Protein AF-A0A0F9FVT1-F1 (afdb_monomer)

Nearest PDB structures (foldseek):
  1vz0-assembly3_D  TM=5.275E-01  e=1.836E-04  Thermus thermophilus HB27
  8a1g-assembly2_B  TM=2.092E-01  e=2.086E+00  Homo sapiens
  3plt-assembly1_B  TM=2.060E-01  e=4.315E+00  Saccharomyces cerevisiae

Structure (mmCIF, N/CA/C/O backbone):
data_AF-A0A0F9FVT1-F1
#
_entry.id   AF-A0A0F9FVT1-F1
#
loop_
_atom_site.group_PDB
_atom_site.id
_atom_site.type_symbol
_atom_site.label_atom_id
_atom_site.label_alt_id
_atom_site.label_comp_id
_atom_site.label_asym_id
_atom_site.label_entity_id
_atom_site.label_seq_id
_atom_site.pdbx_PDB_ins_code
_atom_site.Cartn_x
_atom_site.Cartn_y
_atom_site.Cartn_z
_atom_site.occupancy
_atom_site.B_iso_or_equiv
_atom_site.auth_seq_id
_atom_site.auth_comp_id
_atom_site.auth_asym_id
_atom_site.auth_atom_id
_atom_site.pdbx_PDB_model_num
ATOM 1 N N . GLU A 1 1 ? 35.238 -4.597 -47.329 1.00 64.38 1 GLU A N 1
ATOM 2 C CA . GLU A 1 1 ? 34.670 -5.505 -46.307 1.00 64.38 1 GLU A CA 1
ATOM 3 C C . GLU A 1 1 ? 33.468 -6.245 -46.875 1.00 64.38 1 GLU A C 1
ATOM 5 O O . GLU A 1 1 ? 32.715 -5.614 -47.619 1.00 64.38 1 GLU A O 1
ATOM 10 N N . PRO A 1 2 ? 33.302 -7.537 -46.551 1.00 75.69 2 PRO A N 1
ATOM 11 C CA . PRO A 1 2 ? 32.190 -8.348 -47.037 1.00 75.69 2 PRO A CA 1
ATOM 12 C C . PRO A 1 2 ? 30.844 -7.923 -46.424 1.00 75.69 2 PRO A C 1
ATOM 14 O O . PRO A 1 2 ? 30.778 -7.358 -45.332 1.00 75.69 2 PRO A O 1
ATOM 17 N N . LEU A 1 3 ? 29.754 -8.195 -47.139 1.00 79.31 3 LEU A N 1
ATOM 18 C CA . LEU A 1 3 ? 28.395 -8.218 -46.596 1.00 79.31 3 LEU A CA 1
ATOM 19 C C . LEU A 1 3 ? 28.275 -9.343 -45.570 1.00 79.31 3 LEU A C 1
ATOM 21 O O . LEU A 1 3 ? 28.881 -10.390 -45.763 1.00 79.31 3 LEU A O 1
ATOM 25 N N . VAL A 1 4 ? 27.475 -9.162 -44.521 1.00 78.19 4 VAL A N 1
ATOM 26 C CA . VAL A 1 4 ? 27.289 -10.206 -43.501 1.00 78.19 4 VAL A CA 1
ATOM 27 C C . VAL A 1 4 ? 25.866 -10.729 -43.547 1.00 78.19 4 VAL A C 1
ATOM 29 O O . VAL A 1 4 ? 24.918 -9.943 -43.470 1.00 78.19 4 VAL A O 1
ATOM 32 N N . LYS A 1 5 ? 25.721 -12.050 -43.676 1.00 78.25 5 LYS A N 1
ATOM 33 C CA . LYS A 1 5 ? 24.432 -12.748 -43.617 1.00 78.25 5 LYS A CA 1
ATOM 34 C C . LYS A 1 5 ? 24.428 -13.795 -42.505 1.00 78.25 5 LYS A C 1
ATOM 36 O O . LYS A 1 5 ? 25.474 -14.362 -42.187 1.00 78.25 5 LYS A O 1
ATOM 41 N N . ALA A 1 6 ? 23.252 -14.069 -41.955 1.00 76.19 6 ALA A N 1
ATOM 42 C CA . ALA A 1 6 ? 23.024 -15.269 -41.158 1.00 76.19 6 ALA A CA 1
ATOM 43 C C . ALA A 1 6 ? 21.788 -16.008 -41.647 1.00 76.19 6 ALA A C 1
ATOM 45 O O . ALA A 1 6 ? 20.911 -15.442 -42.308 1.00 76.19 6 ALA A O 1
ATOM 46 N N . GLU A 1 7 ? 21.755 -17.278 -41.285 1.00 69.69 7 GLU A N 1
ATOM 47 C CA . GLU A 1 7 ? 20.566 -18.107 -41.340 1.00 69.69 7 GLU A CA 1
ATOM 48 C C . GLU A 1 7 ? 19.668 -17.730 -40.161 1.00 69.69 7 GLU A C 1
ATOM 50 O O . GLU A 1 7 ? 20.139 -17.583 -39.032 1.00 69.69 7 GLU A O 1
ATOM 55 N N . ILE A 1 8 ? 18.388 -17.509 -40.442 1.00 62.41 8 ILE A N 1
ATOM 56 C CA . ILE A 1 8 ? 17.369 -17.249 -39.429 1.00 62.41 8 ILE A CA 1
ATOM 57 C C . ILE A 1 8 ? 16.242 -18.262 -39.609 1.00 62.41 8 ILE A C 1
ATOM 59 O O . ILE A 1 8 ? 15.782 -18.493 -40.727 1.00 62.41 8 ILE A O 1
ATOM 63 N N . GLU A 1 9 ? 15.801 -18.866 -38.510 1.00 55.97 9 GLU A N 1
ATOM 64 C CA . GLU A 1 9 ? 14.585 -19.674 -38.500 1.00 55.97 9 GLU A CA 1
ATOM 65 C C . GLU A 1 9 ? 13.381 -18.726 -38.565 1.00 55.97 9 GLU A C 1
ATOM 67 O O . GLU A 1 9 ? 13.217 -17.841 -37.723 1.00 55.97 9 GLU A O 1
ATOM 72 N N . THR A 1 10 ? 12.553 -18.862 -39.600 1.00 51.12 10 THR A N 1
ATOM 73 C CA . THR A 1 10 ? 11.273 -18.153 -39.693 1.00 51.12 10 THR A CA 1
ATOM 74 C C . THR A 1 10 ? 10.278 -18.798 -38.723 1.00 51.12 10 THR A C 1
ATOM 76 O O . THR A 1 10 ? 10.021 -19.992 -38.876 1.00 51.12 10 THR A O 1
ATOM 79 N N . PRO A 1 11 ? 9.698 -18.055 -37.756 1.00 49.00 11 PRO A N 1
ATOM 80 C CA . PRO A 1 11 ? 8.910 -18.653 -36.673 1.00 49.00 11 PRO A CA 1
ATOM 81 C C . PRO A 1 11 ? 7.627 -19.386 -37.095 1.00 49.00 11 PRO A C 1
ATOM 83 O O . PRO A 1 11 ? 7.139 -20.193 -36.313 1.00 49.00 11 PRO A O 1
ATOM 86 N N . ASP A 1 12 ? 7.087 -19.133 -38.295 1.00 48.91 12 ASP A N 1
ATOM 87 C CA . ASP A 1 12 ? 5.682 -19.458 -38.604 1.00 48.91 12 ASP A CA 1
ATOM 88 C C . ASP A 1 12 ? 5.413 -20.321 -39.851 1.00 48.91 12 ASP A C 1
ATOM 90 O O . ASP A 1 12 ? 4.253 -20.503 -40.210 1.00 48.91 12 ASP A O 1
ATOM 94 N N . GLU A 1 13 ? 6.410 -20.933 -40.503 1.00 39.97 13 GLU A N 1
ATOM 95 C CA . GLU A 1 13 ? 6.120 -21.853 -41.621 1.00 39.97 13 GLU A CA 1
ATOM 96 C C . GLU A 1 13 ? 6.949 -23.147 -41.582 1.00 39.97 13 GLU A C 1
ATOM 98 O O . GLU A 1 13 ? 8.181 -23.113 -41.671 1.00 39.97 13 GLU A O 1
ATOM 103 N N . PRO A 1 14 ? 6.303 -24.329 -41.496 1.00 52.50 14 PRO A N 1
ATOM 104 C CA . PRO A 1 14 ? 7.008 -25.592 -41.566 1.00 52.50 14 PRO A CA 1
ATOM 105 C C . PRO A 1 14 ? 7.379 -25.892 -43.027 1.00 52.50 14 PRO A C 1
ATOM 107 O O . PRO A 1 14 ? 6.511 -26.131 -43.863 1.00 52.50 14 PRO A O 1
ATOM 110 N N . LYS A 1 15 ? 8.691 -26.000 -43.285 1.00 49.25 15 LYS A N 1
ATOM 111 C CA . LYS A 1 15 ? 9.333 -26.579 -44.490 1.00 49.25 15 LYS A CA 1
ATOM 112 C C . LYS A 1 15 ? 9.478 -25.674 -45.727 1.00 49.25 15 LYS A C 1
ATOM 114 O O . LYS A 1 15 ? 9.104 -26.079 -46.829 1.00 49.25 15 LYS A O 1
ATOM 119 N N . HIS A 1 16 ? 10.158 -24.535 -45.600 1.00 45.88 16 HIS A N 1
ATOM 120 C CA . HIS A 1 16 ? 10.827 -23.868 -46.733 1.00 45.88 16 HIS A CA 1
ATOM 121 C C . HIS A 1 16 ? 12.333 -23.679 -46.467 1.00 45.88 16 HIS A C 1
ATOM 123 O O . HIS A 1 16 ? 12.745 -23.672 -45.306 1.00 45.88 16 HIS A O 1
ATOM 129 N N . PRO A 1 17 ? 13.181 -23.632 -47.518 1.00 45.53 17 PRO A N 1
ATOM 130 C CA . PRO A 1 17 ? 14.634 -23.600 -47.370 1.00 45.53 17 PRO A CA 1
ATOM 131 C C . PRO A 1 17 ? 15.081 -22.380 -46.559 1.00 45.53 17 PRO A C 1
ATOM 133 O O . PRO A 1 17 ? 14.560 -21.279 -46.744 1.00 45.53 17 PRO A O 1
ATOM 136 N N . MET A 1 18 ? 16.059 -22.604 -45.675 1.00 52.00 18 MET A N 1
ATOM 137 C CA . MET A 1 18 ? 16.711 -21.597 -44.831 1.00 52.00 18 MET A CA 1
ATOM 138 C C . MET A 1 18 ? 16.947 -20.306 -45.623 1.00 52.00 18 MET A C 1
ATOM 140 O O . MET A 1 18 ? 17.766 -20.265 -46.542 1.00 52.00 18 MET A O 1
ATOM 144 N N . THR A 1 19 ? 16.187 -19.257 -45.304 1.00 61.53 19 THR A N 1
ATOM 145 C CA . THR A 1 19 ? 16.275 -17.980 -46.016 1.00 61.53 19 THR A CA 1
ATOM 146 C C . THR A 1 19 ? 17.326 -17.120 -45.335 1.00 61.53 19 THR A C 1
ATOM 148 O O . THR A 1 19 ? 17.202 -16.752 -44.169 1.00 61.53 19 THR A O 1
ATOM 151 N N . TRP A 1 20 ? 18.392 -16.795 -46.061 1.00 66.62 20 TRP A N 1
ATOM 152 C CA . TRP A 1 20 ? 19.467 -15.968 -45.522 1.00 66.62 20 TRP A CA 1
ATOM 153 C C . TRP A 1 20 ? 19.009 -14.513 -45.386 1.00 66.62 20 TRP A C 1
ATOM 155 O O . TRP A 1 20 ? 18.515 -13.914 -46.346 1.00 66.62 20 TRP A O 1
ATOM 165 N N . MET A 1 21 ? 19.248 -13.905 -44.225 1.00 80.00 21 MET A N 1
ATOM 166 C CA . MET A 1 21 ? 18.980 -12.486 -43.995 1.00 80.00 21 MET A CA 1
ATOM 167 C C . MET A 1 21 ? 20.281 -11.683 -44.027 1.00 80.00 21 MET A C 1
ATOM 169 O O . MET A 1 21 ? 21.268 -12.034 -43.381 1.00 80.00 21 MET A O 1
ATOM 173 N N . LEU A 1 22 ? 20.278 -10.566 -44.763 1.00 81.81 22 LEU A N 1
ATOM 174 C CA . LEU A 1 22 ? 21.373 -9.597 -44.724 1.00 81.81 22 LEU A CA 1
ATOM 175 C C . LEU A 1 22 ? 21.341 -8.833 -43.393 1.00 81.81 22 LEU A C 1
ATOM 177 O O . LEU A 1 22 ? 20.404 -8.073 -43.131 1.00 81.81 22 LEU A O 1
ATOM 181 N N . ILE A 1 23 ? 22.397 -8.990 -42.604 1.00 80.12 23 ILE A N 1
ATOM 182 C CA . ILE A 1 23 ? 22.530 -8.435 -41.255 1.00 80.12 23 ILE A CA 1
ATOM 183 C C . ILE A 1 23 ? 23.275 -7.103 -41.264 1.00 80.12 23 ILE A C 1
ATOM 185 O O . ILE A 1 23 ? 22.848 -6.155 -40.607 1.00 80.12 23 ILE A O 1
ATOM 189 N N . ASP A 1 24 ? 24.344 -6.996 -42.054 1.00 78.00 24 ASP A N 1
ATOM 190 C CA . ASP A 1 24 ? 25.120 -5.764 -42.196 1.00 78.00 24 ASP A CA 1
ATOM 191 C C . ASP A 1 24 ? 25.570 -5.522 -43.647 1.00 78.00 24 ASP A C 1
ATOM 193 O O . ASP A 1 24 ? 25.761 -6.448 -44.438 1.00 78.00 24 ASP A O 1
ATOM 197 N N . GLY A 1 25 ? 25.752 -4.247 -44.001 1.00 80.12 25 GLY A N 1
ATOM 198 C CA . GLY A 1 25 ? 26.263 -3.826 -45.303 1.00 80.12 25 GLY A CA 1
ATOM 199 C C . GLY A 1 25 ? 25.198 -3.388 -46.309 1.00 80.12 25 GLY A C 1
ATOM 200 O O . GLY A 1 25 ? 25.470 -3.396 -47.506 1.00 80.12 25 GLY A O 1
ATOM 201 N N . ARG A 1 26 ? 24.004 -2.956 -45.872 1.00 85.81 26 ARG A N 1
ATOM 202 C CA . ARG A 1 26 ? 22.932 -2.467 -46.775 1.00 85.81 26 ARG A CA 1
ATOM 203 C C . ARG A 1 26 ? 23.423 -1.386 -47.751 1.00 85.81 26 ARG A C 1
ATOM 205 O O . ARG A 1 26 ? 23.171 -1.490 -48.950 1.00 85.81 26 ARG A O 1
ATOM 212 N N . ASN A 1 27 ? 24.193 -0.418 -47.253 1.00 83.88 27 ASN A N 1
ATOM 213 C CA . ASN A 1 27 ? 24.778 0.650 -48.072 1.00 83.88 27 ASN A CA 1
ATOM 214 C C . ASN A 1 27 ? 25.854 0.118 -49.031 1.00 83.88 27 ASN A C 1
ATOM 216 O O . ASN A 1 27 ? 25.903 0.532 -50.185 1.00 83.88 27 ASN A O 1
ATOM 220 N N . ARG A 1 28 ? 26.671 -0.852 -48.591 1.00 87.62 28 ARG A N 1
ATOM 221 C CA . ARG A 1 28 ? 27.671 -1.512 -49.448 1.00 87.62 28 ARG A CA 1
ATOM 222 C C . ARG A 1 28 ? 27.007 -2.307 -50.569 1.00 87.62 28 ARG A C 1
ATOM 224 O O . ARG A 1 28 ? 27.417 -2.184 -51.712 1.00 87.62 28 ARG A O 1
ATOM 231 N N . ARG A 1 29 ? 25.935 -3.049 -50.274 1.00 87.19 29 ARG A N 1
ATOM 232 C CA . ARG A 1 29 ? 25.148 -3.773 -51.283 1.00 87.19 29 ARG A CA 1
ATOM 233 C C . ARG A 1 29 ? 24.582 -2.818 -52.335 1.00 87.19 29 ARG A C 1
ATOM 235 O O . ARG A 1 29 ? 24.649 -3.117 -53.522 1.00 87.19 29 ARG A O 1
ATOM 242 N N . ALA A 1 30 ? 24.043 -1.675 -51.905 1.00 86.81 30 ALA A N 1
ATOM 243 C CA . ALA A 1 30 ? 23.541 -0.648 -52.815 1.00 86.81 30 ALA A CA 1
ATOM 244 C C . ALA A 1 30 ? 24.662 -0.058 -53.691 1.00 86.81 30 ALA A C 1
ATOM 246 O O . ALA A 1 30 ? 24.485 0.053 -54.900 1.00 86.81 30 ALA A O 1
ATOM 247 N N . ALA A 1 31 ? 25.829 0.238 -53.112 1.00 86.50 31 ALA A N 1
ATOM 248 C CA . ALA A 1 31 ? 26.990 0.735 -53.850 1.00 86.50 31 ALA A CA 1
ATOM 249 C C . ALA A 1 31 ? 27.535 -0.289 -54.863 1.00 86.50 31 ALA A C 1
ATOM 251 O O . ALA A 1 31 ? 27.770 0.062 -56.014 1.00 86.50 31 ALA A O 1
ATOM 252 N N . CYS A 1 32 ? 27.666 -1.561 -54.474 1.00 88.81 32 CYS A N 1
ATOM 253 C CA . CYS A 1 32 ? 28.065 -2.654 -55.365 1.00 88.81 32 CYS A CA 1
ATOM 254 C C . CYS A 1 32 ? 27.091 -2.807 -56.542 1.00 88.81 32 CYS A C 1
ATOM 256 O O . CYS A 1 32 ? 27.525 -2.917 -57.685 1.00 88.81 32 CYS A O 1
ATOM 258 N N . LYS A 1 33 ? 25.780 -2.703 -56.283 1.00 89.38 33 LYS A N 1
ATOM 259 C CA . LYS A 1 33 ? 24.750 -2.718 -57.331 1.00 89.38 33 LYS A CA 1
ATOM 260 C C . LYS A 1 33 ? 24.897 -1.546 -58.306 1.00 89.38 33 LYS A C 1
ATOM 262 O O . LYS A 1 33 ? 24.777 -1.750 -59.507 1.00 89.38 33 LYS A O 1
ATOM 267 N N . LEU A 1 34 ? 25.158 -0.339 -57.799 1.00 90.31 34 LEU A N 1
ATOM 268 C CA . LEU A 1 34 ? 25.389 0.849 -58.631 1.00 90.31 34 LEU A CA 1
ATOM 269 C C . LEU A 1 34 ? 26.676 0.739 -59.457 1.00 90.31 34 LEU A C 1
ATOM 271 O O . LEU A 1 34 ? 26.717 1.209 -60.587 1.00 90.31 34 LEU A O 1
ATOM 275 N N . ALA A 1 35 ? 27.708 0.104 -58.904 1.00 88.69 35 ALA A N 1
ATOM 276 C CA . ALA A 1 35 ? 28.990 -0.101 -59.568 1.00 88.69 35 ALA A CA 1
ATOM 277 C C . ALA A 1 35 ? 29.014 -1.317 -60.517 1.00 88.69 35 ALA A C 1
ATOM 279 O O . ALA A 1 35 ? 30.016 -1.523 -61.194 1.00 88.69 35 ALA A O 1
ATOM 280 N N . GLY A 1 36 ? 27.956 -2.139 -60.553 1.00 90.00 36 GLY A N 1
ATOM 281 C CA . GLY A 1 36 ? 27.929 -3.390 -61.323 1.00 90.00 36 GLY A CA 1
ATOM 282 C C . GLY A 1 36 ? 28.904 -4.459 -60.811 1.00 90.00 36 GLY A C 1
ATOM 283 O O . GLY A 1 36 ? 29.278 -5.355 -61.560 1.00 90.00 36 GLY A O 1
ATOM 284 N N . ILE A 1 37 ? 29.338 -4.358 -59.551 1.00 89.31 37 ILE A N 1
ATOM 285 C CA . ILE A 1 37 ? 30.314 -5.260 -58.929 1.00 89.31 37 ILE A CA 1
ATOM 286 C C . ILE A 1 37 ? 29.574 -6.232 -58.013 1.00 89.31 37 ILE A C 1
ATOM 288 O O . ILE A 1 37 ? 28.730 -5.820 -57.214 1.00 89.31 37 ILE A O 1
ATOM 292 N N . GLU A 1 38 ? 29.917 -7.517 -58.080 1.00 83.06 38 GLU A N 1
ATOM 293 C CA . GLU A 1 38 ? 29.357 -8.517 -57.174 1.00 83.06 38 GLU A CA 1
ATOM 294 C C . GLU A 1 38 ? 29.967 -8.376 -55.763 1.00 83.06 38 GLU A C 1
ATOM 296 O O . GLU A 1 38 ? 31.193 -8.377 -55.607 1.00 83.06 38 GLU A O 1
ATOM 301 N N . PRO A 1 39 ? 29.148 -8.187 -54.711 1.00 84.94 39 PRO A N 1
ATOM 302 C CA . PRO A 1 39 ? 29.660 -7.999 -53.362 1.00 84.94 39 PRO A CA 1
ATOM 303 C C . PRO A 1 39 ? 30.169 -9.316 -52.764 1.00 84.94 39 PRO A C 1
ATOM 305 O O . PRO A 1 39 ? 29.508 -10.346 -52.852 1.00 84.94 39 PRO A O 1
ATOM 308 N N . SER A 1 40 ? 31.294 -9.267 -52.048 1.00 84.94 40 SER A N 1
ATOM 309 C CA . SER A 1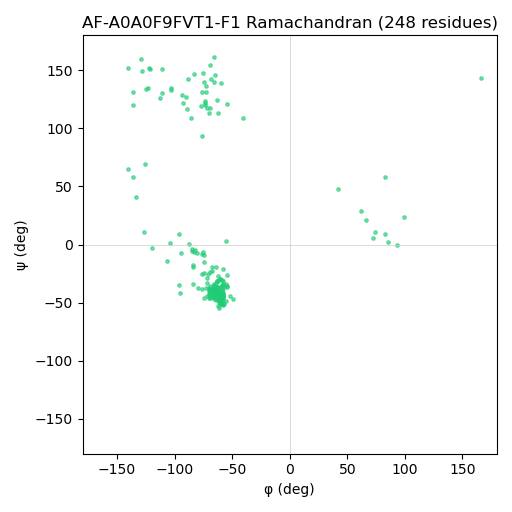 40 ? 31.732 -10.396 -51.216 1.00 84.94 40 SER A CA 1
ATOM 310 C C . SER A 1 40 ? 30.789 -10.592 -50.025 1.00 84.94 40 SER A C 1
ATOM 312 O O . SER A 1 40 ? 30.309 -9.616 -49.446 1.00 84.94 40 SER A O 1
ATOM 314 N N . ILE A 1 41 ? 30.526 -11.845 -49.648 1.00 82.31 41 ILE A N 1
ATOM 315 C CA . ILE A 1 41 ? 29.605 -12.219 -48.565 1.00 82.31 41 ILE A CA 1
ATOM 316 C C . ILE A 1 41 ? 30.354 -13.070 -47.532 1.00 82.31 41 ILE A C 1
ATOM 318 O O . ILE A 1 41 ? 31.078 -13.993 -47.890 1.00 82.31 41 ILE A O 1
ATOM 322 N N . ARG A 1 42 ? 30.160 -12.761 -46.248 1.00 85.38 42 ARG A N 1
ATOM 323 C CA . ARG A 1 42 ? 30.581 -13.549 -45.089 1.00 85.38 42 ARG A CA 1
ATOM 324 C C . ARG A 1 42 ? 29.343 -14.113 -44.397 1.00 85.38 42 ARG A C 1
ATOM 326 O O . ARG A 1 42 ? 28.408 -13.378 -44.078 1.00 85.38 42 ARG A O 1
ATOM 333 N N . GLU A 1 43 ? 29.376 -15.409 -44.136 1.00 81.25 43 GLU A N 1
ATOM 334 C CA . GLU A 1 43 ? 28.394 -16.104 -43.308 1.00 81.25 43 GLU A CA 1
ATOM 335 C C . GLU A 1 43 ? 28.809 -16.062 -41.838 1.00 81.25 43 GLU A C 1
ATOM 337 O O . GLU A 1 43 ? 29.996 -16.137 -41.515 1.00 81.25 43 GLU A O 1
ATOM 342 N N . LEU A 1 44 ? 27.827 -15.912 -40.947 1.00 75.69 44 LEU A N 1
ATOM 343 C CA . LEU A 1 44 ? 28.052 -15.939 -39.501 1.00 75.69 44 LEU A CA 1
ATOM 344 C C . LEU A 1 44 ? 28.289 -17.355 -38.944 1.00 75.69 44 LEU A C 1
ATOM 346 O O . LEU A 1 44 ? 28.666 -17.461 -37.789 1.00 75.69 44 LEU A O 1
ATOM 350 N N . ASN A 1 45 ? 28.143 -18.427 -39.736 1.00 72.00 45 ASN A N 1
ATOM 351 C CA . ASN A 1 45 ? 28.553 -19.806 -39.403 1.00 72.00 45 ASN A CA 1
ATOM 352 C C . ASN A 1 45 ? 28.242 -20.251 -37.953 1.00 72.00 45 ASN A C 1
ATOM 354 O O . ASN A 1 45 ? 29.109 -20.782 -37.260 1.00 72.00 45 ASN A O 1
ATOM 358 N N . GLY A 1 46 ? 27.015 -20.013 -37.477 1.00 67.94 46 GLY A N 1
ATOM 359 C CA . GLY A 1 46 ? 26.581 -20.385 -36.122 1.00 67.94 46 GLY A CA 1
ATOM 360 C C . GLY A 1 46 ? 26.915 -19.375 -35.012 1.00 67.94 46 GLY A C 1
ATOM 361 O O . GLY A 1 46 ? 26.600 -19.624 -33.848 1.00 67.94 46 GLY A O 1
ATOM 362 N N . GLU A 1 47 ? 27.524 -18.230 -35.332 1.00 72.38 47 GLU A N 1
ATOM 363 C CA . GLU A 1 47 ? 27.563 -17.069 -34.438 1.00 72.38 47 GLU A CA 1
ATOM 364 C C . GLU A 1 47 ? 26.143 -16.509 -34.245 1.00 72.38 47 GLU A C 1
ATOM 366 O O . GLU A 1 47 ? 25.373 -16.413 -35.200 1.00 72.38 47 GLU A O 1
ATOM 371 N N . ASP A 1 48 ? 25.809 -16.106 -33.014 1.00 71.56 48 ASP A N 1
ATOM 372 C CA . ASP A 1 48 ? 24.516 -15.495 -32.689 1.00 71.56 48 ASP A CA 1
ATOM 373 C C . ASP A 1 48 ? 24.342 -14.174 -33.471 1.00 71.56 48 ASP A C 1
ATOM 375 O O . ASP A 1 48 ? 25.056 -13.197 -33.191 1.00 71.56 48 ASP A O 1
ATOM 379 N N . PRO A 1 49 ? 23.383 -14.109 -34.418 1.00 74.00 49 PRO A N 1
ATOM 380 C CA . PRO A 1 49 ? 23.119 -12.915 -35.215 1.00 74.00 49 PRO A CA 1
ATOM 381 C C . PRO A 1 49 ? 22.847 -11.678 -34.357 1.00 74.00 49 PRO A C 1
ATOM 383 O O . PRO A 1 49 ? 23.275 -10.572 -34.694 1.00 74.00 49 PRO A O 1
ATOM 386 N N . THR A 1 50 ? 22.176 -11.859 -33.220 1.00 72.12 50 THR A N 1
ATOM 387 C CA . THR A 1 50 ? 21.798 -10.784 -32.301 1.00 72.12 50 THR A CA 1
ATOM 388 C C . THR A 1 50 ? 23.020 -10.243 -31.573 1.00 72.12 50 THR A C 1
ATOM 390 O O . THR A 1 50 ? 23.208 -9.028 -31.498 1.00 72.12 50 THR A O 1
ATOM 393 N N . ALA A 1 51 ? 23.898 -11.123 -31.085 1.00 70.62 51 ALA A N 1
ATOM 394 C CA . ALA A 1 51 ? 25.168 -10.726 -30.483 1.00 70.62 51 ALA A CA 1
ATOM 395 C C . ALA A 1 51 ? 26.082 -10.007 -31.492 1.00 70.62 51 ALA A C 1
ATOM 397 O O . ALA A 1 51 ? 26.706 -9.001 -31.139 1.00 70.62 51 ALA A O 1
ATOM 398 N N . TYR A 1 52 ? 26.114 -10.460 -32.752 1.00 75.12 52 TYR A N 1
ATOM 399 C CA . TYR A 1 52 ? 26.863 -9.796 -33.820 1.00 75.12 52 TYR A CA 1
ATOM 400 C C . TYR A 1 52 ? 26.333 -8.379 -34.083 1.00 75.12 52 TYR A C 1
ATOM 402 O O . TYR A 1 52 ? 27.097 -7.416 -33.999 1.00 75.12 52 TYR A O 1
ATOM 410 N N . VAL A 1 53 ? 25.022 -8.227 -34.310 1.00 75.44 53 VAL A N 1
ATOM 411 C CA . VAL A 1 53 ? 24.360 -6.924 -34.523 1.00 75.44 53 VAL A CA 1
ATOM 412 C C . VAL A 1 53 ? 24.586 -5.992 -33.344 1.00 75.44 53 VAL A C 1
ATOM 414 O O . VAL A 1 53 ? 24.915 -4.818 -33.532 1.00 75.44 53 VAL A O 1
ATOM 417 N N . LEU A 1 54 ? 24.428 -6.508 -32.126 1.00 73.94 54 LEU A N 1
ATOM 418 C CA . LEU A 1 54 ? 24.646 -5.747 -30.910 1.00 73.94 54 LEU A CA 1
ATOM 419 C C . LEU A 1 54 ? 26.085 -5.247 -30.858 1.00 73.94 54 LEU A C 1
ATOM 421 O O . LEU A 1 54 ? 26.282 -4.047 -30.722 1.00 73.94 54 LEU A O 1
ATOM 425 N N . SER A 1 55 ? 27.077 -6.123 -31.043 1.00 70.62 55 SER A N 1
ATOM 426 C CA . SER A 1 55 ? 28.494 -5.744 -31.029 1.00 70.62 55 SER A CA 1
ATOM 427 C C . SER A 1 55 ? 28.848 -4.734 -32.131 1.00 70.62 55 SER A C 1
ATOM 429 O O . SER A 1 55 ? 29.526 -3.746 -31.850 1.00 70.62 55 SER A O 1
ATOM 431 N N . ALA A 1 56 ? 28.325 -4.898 -33.350 1.00 71.38 56 ALA A N 1
ATOM 432 C CA . ALA A 1 56 ? 28.537 -3.978 -34.466 1.00 71.38 56 ALA A CA 1
ATOM 433 C C . ALA A 1 56 ? 27.909 -2.592 -34.217 1.00 71.38 56 ALA A C 1
ATOM 435 O O . ALA A 1 56 ? 28.489 -1.565 -34.576 1.00 71.38 56 ALA A O 1
ATOM 436 N N . ASN A 1 57 ? 26.744 -2.539 -33.564 1.00 70.25 57 ASN A N 1
ATOM 437 C CA . ASN A 1 57 ? 26.034 -1.288 -33.287 1.00 70.25 57 ASN A CA 1
ATOM 438 C C . ASN A 1 57 ? 26.527 -0.576 -32.022 1.00 70.25 57 ASN A C 1
ATOM 440 O O . ASN A 1 57 ? 26.589 0.650 -32.001 1.00 70.25 57 ASN A O 1
ATOM 444 N N . ILE A 1 58 ? 26.946 -1.320 -30.997 1.00 67.00 58 ILE A N 1
ATOM 445 C CA . ILE A 1 58 ? 27.464 -0.790 -29.725 1.00 67.00 58 ILE A CA 1
ATOM 446 C C . ILE A 1 58 ? 28.738 0.040 -29.915 1.00 67.00 58 ILE A C 1
ATOM 448 O O . ILE A 1 58 ? 28.992 0.943 -29.122 1.00 67.00 58 ILE A O 1
ATOM 452 N N . HIS A 1 59 ? 29.525 -0.233 -30.959 1.00 64.62 59 HIS A N 1
ATOM 453 C CA . HIS A 1 59 ? 30.728 0.533 -31.301 1.00 64.62 59 HIS A CA 1
ATOM 454 C C . HIS A 1 59 ? 30.455 1.742 -32.209 1.00 64.62 59 HIS A C 1
ATOM 456 O O . HIS A 1 59 ? 31.392 2.463 -32.565 1.00 64.62 59 HIS A O 1
ATOM 462 N N . ARG A 1 60 ? 29.197 2.011 -32.593 1.00 65.75 60 ARG A N 1
ATOM 463 C CA . ARG A 1 60 ? 28.884 3.239 -33.331 1.00 65.75 60 ARG A CA 1
ATOM 464 C C . ARG A 1 60 ? 29.207 4.438 -32.443 1.00 65.75 60 ARG A C 1
ATOM 466 O O . ARG A 1 60 ? 28.699 4.563 -31.332 1.00 65.75 60 ARG A O 1
ATOM 473 N N . ARG A 1 61 ? 30.048 5.329 -32.975 1.00 58.22 61 ARG A N 1
ATOM 474 C CA . ARG A 1 61 ? 30.699 6.483 -32.320 1.00 58.22 61 ARG A CA 1
ATOM 475 C C . ARG A 1 61 ? 29.773 7.505 -31.635 1.00 58.22 61 ARG A C 1
ATOM 477 O O . ARG A 1 61 ? 30.269 8.498 -31.119 1.00 58.22 61 ARG A O 1
ATOM 484 N N . HIS A 1 62 ? 28.463 7.280 -31.615 1.00 72.00 62 HIS A N 1
ATOM 485 C CA . HIS A 1 62 ? 27.464 8.235 -31.140 1.00 72.00 62 HIS A CA 1
ATOM 486 C C . HIS A 1 62 ? 26.629 7.735 -29.952 1.00 72.00 62 HIS A C 1
ATOM 488 O O . HIS A 1 62 ? 25.820 8.501 -29.445 1.00 72.00 62 HIS A O 1
ATOM 494 N N . MET A 1 63 ? 26.807 6.491 -29.484 1.00 77.94 63 MET A N 1
ATOM 495 C CA . MET A 1 63 ? 26.067 5.997 -28.314 1.00 77.94 63 MET A CA 1
ATOM 496 C C . MET A 1 63 ? 26.848 6.200 -27.013 1.00 77.94 63 MET A C 1
ATOM 498 O O . MET A 1 63 ? 27.993 5.763 -26.870 1.00 77.94 63 MET A O 1
ATOM 502 N N . THR A 1 64 ? 26.190 6.801 -26.025 1.00 87.88 64 THR A N 1
ATOM 503 C CA . THR A 1 64 ? 26.682 6.883 -24.647 1.00 87.88 64 THR A CA 1
ATOM 504 C C . THR A 1 64 ? 26.744 5.497 -23.996 1.00 87.88 64 THR A C 1
ATOM 506 O O . THR A 1 64 ? 26.089 4.541 -24.423 1.00 87.88 64 THR A O 1
ATOM 509 N N . LYS A 1 65 ? 27.515 5.362 -22.907 1.00 88.88 65 LYS A N 1
ATOM 510 C CA . LYS A 1 65 ? 27.575 4.102 -22.140 1.00 88.88 65 LYS A CA 1
ATOM 511 C C . LYS A 1 65 ? 26.192 3.678 -21.617 1.00 88.88 65 LYS A C 1
ATOM 513 O O . LYS A 1 65 ? 25.911 2.484 -21.589 1.00 88.88 65 LYS A O 1
ATOM 518 N N . GLY A 1 66 ? 25.335 4.640 -21.259 1.00 89.44 66 GLY A N 1
ATOM 519 C CA . GLY A 1 66 ? 23.966 4.386 -20.798 1.00 89.44 66 GLY A CA 1
ATOM 520 C C . GLY A 1 66 ? 23.058 3.832 -21.898 1.00 89.44 66 GLY A C 1
ATOM 521 O O . GLY A 1 66 ? 22.402 2.815 -21.692 1.00 89.44 66 GLY A O 1
ATOM 522 N N . GLN A 1 67 ? 23.111 4.414 -23.100 1.00 90.12 67 GLN A N 1
ATOM 523 C CA . GLN A 1 67 ? 22.411 3.901 -24.287 1.00 90.12 67 GLN A CA 1
ATOM 524 C C . GLN A 1 67 ? 22.816 2.463 -24.622 1.00 90.12 67 GLN A C 1
ATOM 526 O O . GLN A 1 67 ? 21.970 1.606 -24.875 1.00 90.12 67 GLN A O 1
ATOM 531 N N . ARG A 1 68 ? 24.125 2.181 -24.597 1.00 88.62 68 ARG A N 1
ATOM 532 C CA . ARG A 1 68 ? 24.659 0.836 -24.857 1.00 88.62 68 ARG A CA 1
ATOM 533 C C . ARG A 1 68 ? 24.198 -0.158 -23.788 1.00 88.62 68 ARG A C 1
ATOM 535 O O . ARG A 1 68 ? 23.814 -1.269 -24.132 1.00 88.62 68 ARG A O 1
ATOM 542 N N . ALA A 1 69 ? 24.191 0.240 -22.516 1.00 90.56 69 ALA A N 1
ATOM 543 C CA . ALA A 1 69 ? 23.693 -0.598 -21.426 1.00 90.56 69 ALA A CA 1
ATOM 544 C C . ALA A 1 69 ? 22.187 -0.892 -21.547 1.00 90.56 69 ALA A C 1
ATOM 546 O O . ALA A 1 69 ? 21.783 -2.034 -21.339 1.00 90.56 69 ALA A O 1
ATOM 547 N N . MET A 1 70 ? 21.377 0.091 -21.954 1.00 92.06 70 MET A N 1
ATOM 548 C CA . MET A 1 70 ? 19.947 -0.103 -22.217 1.00 92.06 70 MET A CA 1
ATOM 549 C C . MET A 1 70 ? 19.691 -1.064 -23.383 1.00 92.06 70 MET A C 1
ATOM 551 O O . MET A 1 70 ? 18.876 -1.973 -23.255 1.00 92.06 70 MET A O 1
ATOM 555 N N . ALA A 1 71 ? 20.446 -0.947 -24.479 1.00 88.69 71 ALA A N 1
ATOM 556 C CA . ALA A 1 71 ? 20.352 -1.887 -25.598 1.00 88.69 71 ALA A CA 1
ATOM 557 C C . ALA A 1 71 ? 20.655 -3.333 -25.164 1.00 88.69 71 ALA A C 1
ATOM 559 O O . ALA A 1 71 ? 19.949 -4.261 -25.552 1.00 88.69 71 ALA A O 1
ATOM 560 N N . VAL A 1 72 ? 21.666 -3.523 -24.307 1.00 87.62 72 VAL A N 1
ATOM 561 C CA . VAL A 1 72 ? 21.975 -4.839 -23.725 1.00 87.62 72 VAL A CA 1
ATOM 562 C C . VAL A 1 72 ? 20.838 -5.333 -22.831 1.00 87.62 72 VAL A C 1
ATOM 564 O O . VAL A 1 72 ? 20.480 -6.504 -22.916 1.00 87.62 72 VAL A O 1
ATOM 567 N N . ALA A 1 73 ? 20.274 -4.471 -21.981 1.00 90.00 73 ALA A N 1
ATOM 568 C CA . ALA A 1 73 ? 19.192 -4.840 -21.070 1.00 90.00 73 ALA A CA 1
ATOM 569 C C . ALA A 1 73 ? 17.913 -5.259 -21.810 1.00 90.00 73 ALA A C 1
ATOM 571 O O . ALA A 1 73 ? 17.269 -6.208 -21.382 1.00 90.00 73 ALA A O 1
ATOM 572 N N . MET A 1 74 ? 17.575 -4.615 -22.931 1.00 87.50 74 MET A N 1
ATOM 573 C CA . MET A 1 74 ? 16.406 -4.989 -23.738 1.00 87.50 74 MET A CA 1
ATOM 574 C C . MET A 1 74 ? 16.570 -6.327 -24.460 1.00 87.50 74 MET A C 1
ATOM 576 O O . MET A 1 74 ? 15.612 -7.084 -24.566 1.00 87.50 74 MET A O 1
ATOM 580 N N . ILE A 1 75 ? 17.776 -6.630 -24.948 1.00 84.25 75 ILE A N 1
ATOM 581 C CA . ILE A 1 75 ? 18.061 -7.904 -25.628 1.00 84.25 75 ILE A CA 1
ATOM 582 C C . ILE A 1 75 ? 18.193 -9.045 -24.610 1.00 84.25 75 ILE A C 1
ATOM 584 O O . ILE A 1 75 ? 17.739 -10.158 -24.855 1.00 84.25 75 ILE A O 1
ATOM 588 N N . TYR A 1 76 ? 18.803 -8.765 -23.455 1.00 85.12 76 TYR A N 1
ATOM 589 C CA . TYR A 1 76 ? 19.061 -9.740 -22.395 1.00 85.12 76 TYR A CA 1
ATOM 590 C C . TYR A 1 76 ? 18.495 -9.264 -21.046 1.00 85.12 76 TYR A C 1
ATOM 592 O O . TYR A 1 76 ? 19.272 -8.970 -20.118 1.00 85.12 76 TYR A O 1
ATOM 600 N N . PRO A 1 77 ? 17.157 -9.219 -20.893 1.00 81.75 77 PRO A N 1
ATOM 601 C CA . PRO A 1 77 ? 16.515 -8.724 -19.675 1.00 81.75 77 PRO A CA 1
ATOM 602 C C . PRO A 1 77 ? 16.856 -9.592 -18.457 1.00 81.75 77 PRO A C 1
ATOM 604 O O . PRO A 1 77 ? 17.182 -9.061 -17.399 1.00 81.75 77 PRO A O 1
ATOM 607 N N . GLY A 1 78 ? 16.910 -10.919 -18.629 1.00 78.94 78 GLY A N 1
ATOM 608 C CA . GLY A 1 78 ? 17.298 -11.878 -17.583 1.00 78.94 78 GLY A CA 1
ATOM 609 C C . GLY A 1 78 ? 18.809 -12.105 -17.429 1.00 78.94 78 GLY A C 1
ATOM 610 O O . GLY A 1 78 ? 19.238 -12.839 -16.546 1.00 78.94 78 GLY A O 1
ATOM 611 N N . GLY A 1 79 ? 19.640 -11.501 -18.285 1.00 72.00 79 GLY A N 1
ATOM 612 C CA . GLY A 1 79 ? 21.100 -11.656 -18.249 1.00 72.00 79 GLY A CA 1
ATOM 613 C C . GLY A 1 79 ? 21.659 -13.002 -18.721 1.00 72.00 79 GLY A C 1
ATOM 614 O O . GLY A 1 79 ? 22.873 -13.196 -18.662 1.00 72.00 79 GLY A O 1
ATOM 615 N N . SER A 1 80 ? 20.822 -13.899 -19.236 1.00 61.91 80 SER A N 1
ATOM 616 C CA . SER A 1 80 ? 21.227 -15.145 -19.883 1.00 61.91 80 SER A CA 1
ATOM 617 C C . SER A 1 80 ? 21.543 -14.905 -21.367 1.00 61.91 80 SER A C 1
ATOM 619 O O . SER A 1 80 ? 20.656 -14.643 -22.171 1.00 61.91 80 SER A O 1
ATOM 621 N N . GLY A 1 81 ? 22.822 -14.972 -21.749 1.00 61.44 81 GLY A N 1
ATOM 622 C CA . GLY A 1 81 ? 23.238 -14.894 -23.155 1.00 61.44 81 GLY A CA 1
ATOM 623 C C . GLY A 1 81 ? 24.737 -14.662 -23.334 1.00 61.44 81 GLY A C 1
ATOM 624 O O . GLY A 1 81 ? 25.352 -13.912 -22.577 1.00 61.44 81 GLY A O 1
ATOM 625 N N . LYS A 1 82 ? 25.349 -15.277 -24.358 1.00 57.25 82 LYS A N 1
ATOM 626 C CA . LYS A 1 82 ? 26.789 -15.106 -24.656 1.00 57.25 82 LYS A CA 1
ATOM 627 C C . LYS A 1 82 ? 27.147 -13.641 -24.965 1.00 57.25 82 LYS A C 1
ATOM 629 O O . LYS A 1 82 ? 28.249 -13.201 -24.640 1.00 57.25 82 LYS A O 1
ATOM 634 N N . GLY A 1 83 ? 26.202 -12.875 -25.520 1.00 59.25 83 GLY A N 1
ATOM 635 C CA . GLY A 1 83 ? 26.326 -11.436 -25.778 1.00 59.25 83 GLY A CA 1
ATOM 636 C C . GLY A 1 83 ? 26.044 -10.525 -24.576 1.00 59.25 83 GLY A C 1
ATOM 637 O O . GLY A 1 83 ? 26.233 -9.319 -24.688 1.00 59.25 83 GLY A O 1
ATOM 638 N N . ALA A 1 84 ? 25.624 -11.064 -23.426 1.00 60.53 84 ALA A N 1
ATOM 639 C CA . ALA A 1 84 ? 25.275 -10.275 -22.242 1.00 60.53 84 ALA A CA 1
ATOM 640 C C . ALA A 1 84 ? 26.487 -9.921 -21.358 1.00 60.53 84 ALA A C 1
ATOM 642 O O . ALA A 1 84 ? 26.336 -9.196 -20.373 1.00 60.53 84 ALA A O 1
ATOM 643 N N . ASN A 1 85 ? 27.684 -10.439 -21.672 1.00 70.19 85 ASN A N 1
ATOM 644 C CA . ASN A 1 85 ? 28.873 -10.241 -20.846 1.00 70.19 85 ASN A CA 1
ATOM 645 C C . ASN A 1 85 ? 29.366 -8.776 -20.931 1.00 70.19 85 ASN A C 1
ATOM 647 O O . ASN A 1 85 ? 29.876 -8.371 -21.982 1.00 70.19 85 ASN A O 1
ATOM 651 N N . PRO A 1 86 ? 29.287 -7.989 -19.835 1.00 69.50 86 PRO A N 1
ATOM 652 C CA . PRO A 1 86 ? 29.603 -6.556 -19.839 1.00 69.50 86 PRO A CA 1
ATOM 653 C C . PRO A 1 86 ? 31.025 -6.253 -20.323 1.00 69.50 86 PRO A C 1
ATOM 655 O O . PRO A 1 86 ? 31.259 -5.263 -21.020 1.00 69.50 86 PRO A O 1
ATOM 658 N N . LYS A 1 87 ? 31.974 -7.139 -19.984 1.00 70.69 87 LYS A N 1
ATOM 659 C CA . LYS A 1 87 ? 33.401 -6.985 -20.296 1.00 70.69 87 LYS A CA 1
ATOM 660 C C . LYS A 1 87 ? 33.666 -7.015 -21.798 1.00 70.69 87 LYS A C 1
ATOM 662 O O . LYS A 1 87 ? 34.421 -6.185 -22.293 1.00 70.69 87 LYS A O 1
ATOM 667 N N . ASN A 1 88 ? 32.984 -7.902 -22.522 1.00 68.50 88 ASN A N 1
ATOM 668 C CA . ASN A 1 88 ? 33.125 -8.041 -23.975 1.00 68.50 88 ASN A CA 1
ATOM 669 C C . ASN A 1 88 ? 32.581 -6.820 -24.731 1.00 68.50 88 ASN A C 1
ATOM 671 O O . ASN A 1 88 ? 32.929 -6.594 -25.884 1.00 68.50 88 ASN A O 1
ATOM 675 N N . LEU A 1 89 ? 31.739 -6.022 -24.072 1.00 70.56 89 LEU A N 1
ATOM 676 C CA . LEU A 1 89 ? 31.123 -4.825 -24.630 1.00 70.56 89 LEU A CA 1
ATOM 677 C C . LEU A 1 89 ? 31.768 -3.533 -24.111 1.00 70.56 89 LEU A C 1
ATOM 679 O O . LEU A 1 89 ? 31.310 -2.452 -24.468 1.00 70.56 89 LEU A O 1
ATOM 683 N N . GLY A 1 90 ? 32.805 -3.606 -23.267 1.00 75.81 90 GLY A N 1
ATOM 684 C CA . GLY A 1 90 ? 33.434 -2.425 -22.664 1.00 75.81 90 GLY A CA 1
ATOM 685 C C . GLY A 1 90 ? 32.489 -1.613 -21.765 1.00 75.81 90 GLY A C 1
ATOM 686 O O . GLY A 1 90 ? 32.636 -0.393 -21.657 1.00 75.81 90 GLY A O 1
ATOM 687 N N . LEU A 1 91 ? 31.495 -2.268 -21.155 1.00 80.31 91 LEU A N 1
ATOM 688 C CA . LEU A 1 91 ? 30.502 -1.653 -20.272 1.00 80.31 91 LEU A CA 1
ATOM 689 C C . LEU A 1 91 ? 30.693 -2.109 -18.824 1.00 80.31 91 LEU A C 1
ATOM 691 O O . LEU A 1 91 ? 31.141 -3.221 -18.549 1.00 80.31 91 LEU A O 1
ATOM 695 N N . SER A 1 92 ? 30.306 -1.245 -17.884 1.00 85.69 92 SER A N 1
ATOM 696 C CA . SER A 1 92 ? 30.220 -1.620 -16.472 1.00 85.69 92 SER A CA 1
ATOM 697 C C . SER A 1 92 ? 29.018 -2.537 -16.249 1.00 85.69 92 SER A C 1
ATOM 699 O O . SER A 1 92 ? 27.925 -2.252 -16.744 1.00 85.69 92 SER A O 1
ATOM 701 N N . GLY A 1 93 ? 29.200 -3.603 -15.465 1.00 85.56 93 GLY A N 1
ATOM 702 C CA . GLY A 1 93 ? 28.091 -4.459 -15.032 1.00 85.56 93 GLY A CA 1
ATOM 703 C C . GLY A 1 93 ? 27.017 -3.683 -14.263 1.00 85.56 93 GLY A C 1
ATOM 704 O O . GLY A 1 93 ? 25.834 -3.979 -14.407 1.00 85.56 93 GLY A O 1
ATOM 705 N N . GLU A 1 94 ? 27.413 -2.631 -13.539 1.00 89.38 94 GLU A N 1
ATOM 706 C CA . GLU A 1 94 ? 26.486 -1.762 -12.807 1.00 89.38 94 GLU A CA 1
ATOM 707 C C . GLU A 1 94 ? 25.555 -0.983 -13.744 1.00 89.38 94 GLU A C 1
ATOM 709 O O . GLU A 1 94 ? 24.355 -0.927 -13.502 1.00 89.38 94 GLU A O 1
ATOM 714 N N . LEU A 1 95 ? 26.061 -0.466 -14.871 1.00 90.19 95 LEU A N 1
ATOM 715 C CA . LEU A 1 95 ? 25.219 0.237 -15.849 1.00 90.19 95 LEU A CA 1
ATOM 716 C C . LEU A 1 95 ? 24.164 -0.693 -16.459 1.00 90.19 95 LEU A C 1
ATOM 718 O O . LEU A 1 95 ? 23.033 -0.280 -16.693 1.00 90.19 95 LEU A O 1
ATOM 722 N N . ILE A 1 96 ? 24.513 -1.959 -16.698 1.00 89.50 96 ILE A N 1
ATOM 723 C CA . ILE A 1 96 ? 23.558 -2.953 -17.207 1.00 89.50 96 ILE A CA 1
ATOM 724 C C . ILE A 1 96 ? 22.518 -3.294 -16.134 1.00 89.50 96 ILE A C 1
ATOM 726 O O . ILE A 1 96 ? 21.340 -3.434 -16.452 1.00 89.50 96 ILE A O 1
ATOM 730 N N . ARG A 1 97 ? 22.920 -3.385 -14.859 1.00 91.62 97 ARG A N 1
ATOM 731 C CA . ARG A 1 97 ? 21.986 -3.575 -13.739 1.00 91.62 97 ARG A CA 1
ATOM 732 C C . ARG A 1 97 ? 20.997 -2.411 -13.640 1.00 91.62 97 ARG A C 1
ATOM 734 O O . ARG A 1 97 ? 19.796 -2.657 -13.579 1.00 91.62 97 ARG A O 1
ATOM 741 N N . GLN A 1 98 ? 21.483 -1.171 -13.684 1.00 94.38 98 GLN A N 1
ATOM 742 C CA . GLN A 1 98 ? 20.643 0.032 -13.683 1.00 94.38 98 GLN A CA 1
ATOM 743 C C . GLN A 1 98 ? 19.674 0.043 -14.868 1.00 94.38 98 GLN A C 1
ATOM 745 O O . GLN A 1 98 ? 18.485 0.284 -14.687 1.00 94.38 98 GLN A O 1
ATOM 750 N N . ALA A 1 99 ? 20.155 -0.306 -16.062 1.00 93.94 99 ALA A N 1
ATOM 751 C CA . ALA A 1 99 ? 19.322 -0.406 -17.254 1.00 93.94 99 ALA A CA 1
ATOM 752 C C . ALA A 1 99 ? 18.228 -1.475 -17.143 1.00 93.94 99 ALA A C 1
ATOM 754 O O . ALA A 1 99 ? 17.108 -1.232 -17.578 1.00 93.94 99 ALA A O 1
ATOM 755 N N . ARG A 1 100 ? 18.506 -2.627 -16.521 1.00 93.81 100 ARG A N 1
ATOM 756 C CA . ARG A 1 100 ? 17.483 -3.656 -16.265 1.00 93.81 100 ARG A CA 1
ATOM 757 C C . ARG A 1 100 ? 16.430 -3.193 -15.265 1.00 93.81 100 ARG A C 1
ATOM 759 O O . ARG A 1 100 ? 15.252 -3.438 -15.484 1.00 93.81 100 ARG A O 1
ATOM 766 N N . VAL A 1 101 ? 16.838 -2.503 -14.198 1.00 94.00 101 VAL A N 1
ATOM 7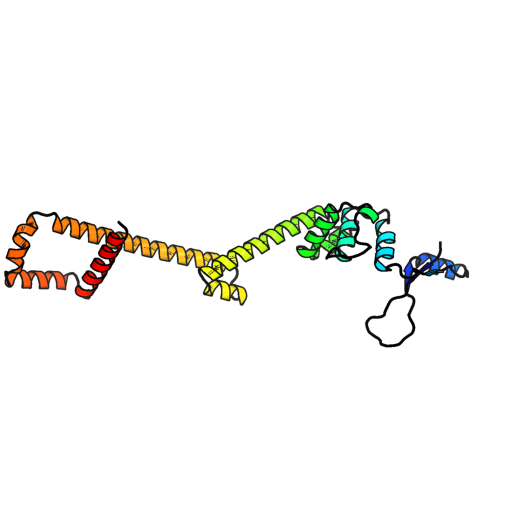67 C CA . VAL A 1 101 ? 15.889 -1.910 -13.239 1.00 94.00 101 VAL A CA 1
ATOM 768 C C . VAL A 1 101 ? 15.014 -0.869 -13.936 1.00 94.00 101 VAL A C 1
ATOM 770 O O . VAL A 1 101 ? 13.794 -0.914 -13.800 1.00 94.00 101 VAL A O 1
ATOM 773 N N . ALA A 1 102 ? 15.617 0.012 -14.738 1.00 95.44 102 ALA A N 1
ATOM 774 C CA . ALA A 1 102 ? 14.883 0.977 -15.548 1.00 95.44 102 ALA A CA 1
ATOM 775 C C . ALA A 1 102 ? 13.905 0.294 -16.515 1.00 95.44 102 ALA A C 1
ATOM 777 O O . ALA A 1 102 ? 12.749 0.686 -16.581 1.00 95.44 102 ALA A O 1
ATOM 778 N N . LEU A 1 103 ? 14.320 -0.776 -17.195 1.00 94.75 103 LEU A N 1
ATOM 779 C CA . LEU A 1 103 ? 13.456 -1.544 -18.092 1.00 94.75 103 LEU A CA 1
ATOM 780 C C . LEU A 1 103 ? 12.278 -2.212 -17.364 1.00 94.75 103 LEU A C 1
ATOM 782 O O . LEU A 1 103 ? 11.188 -2.286 -17.919 1.00 94.75 103 LEU A O 1
ATOM 786 N N . GLN A 1 104 ? 12.489 -2.694 -16.137 1.00 93.31 104 GLN A N 1
ATOM 787 C CA . GLN A 1 104 ? 11.463 -3.394 -15.365 1.00 93.31 104 GLN A CA 1
ATOM 788 C C . GLN A 1 104 ? 10.399 -2.446 -14.793 1.00 93.31 104 GLN A C 1
ATOM 790 O O . GLN A 1 104 ? 9.214 -2.749 -14.885 1.00 93.31 104 GLN A O 1
ATOM 795 N N . TYR A 1 105 ? 10.807 -1.322 -14.195 1.00 93.38 105 TYR A N 1
ATOM 796 C CA . TYR A 1 105 ? 9.891 -0.432 -13.459 1.00 93.38 105 TYR A CA 1
ATOM 797 C C . TYR A 1 105 ? 9.578 0.882 -14.199 1.00 93.38 105 TYR A C 1
ATOM 799 O O . TYR A 1 105 ? 8.625 1.577 -13.849 1.00 93.38 105 TYR A O 1
ATOM 807 N N . ALA A 1 106 ? 10.340 1.232 -15.239 1.00 94.62 106 ALA A N 1
ATOM 808 C CA . ALA A 1 106 ? 10.091 2.386 -16.108 1.00 94.62 106 ALA A CA 1
ATOM 809 C C . ALA A 1 106 ? 10.277 2.063 -17.609 1.00 94.62 106 ALA A C 1
ATOM 811 O O . ALA A 1 106 ? 11.099 2.692 -18.289 1.00 94.62 106 ALA A O 1
ATOM 812 N N . PRO A 1 107 ? 9.530 1.080 -18.154 1.00 93.00 107 PRO A N 1
ATOM 813 C CA . PRO A 1 107 ? 9.676 0.647 -19.547 1.00 93.00 107 PRO A CA 1
ATOM 814 C C . PRO A 1 107 ? 9.394 1.764 -20.565 1.00 93.00 107 PRO A C 1
ATOM 816 O O . PRO A 1 107 ? 10.008 1.800 -21.630 1.00 93.00 107 PRO A O 1
ATOM 819 N N . ASP A 1 108 ? 8.522 2.710 -20.219 1.00 93.31 108 ASP A N 1
ATOM 820 C CA . ASP A 1 108 ? 8.219 3.925 -20.981 1.00 93.31 108 ASP A CA 1
ATOM 821 C C . ASP A 1 108 ? 9.457 4.806 -21.211 1.00 93.31 108 ASP A C 1
ATOM 823 O O . ASP A 1 108 ? 9.625 5.378 -22.289 1.00 93.31 108 ASP A O 1
ATOM 827 N N . LEU A 1 109 ? 10.370 4.867 -20.239 1.00 94.00 109 LEU A N 1
ATOM 828 C CA . LEU A 1 109 ? 11.600 5.657 -20.343 1.00 94.00 109 LEU A CA 1
ATOM 829 C C . LEU A 1 109 ? 12.723 4.912 -21.066 1.00 94.00 109 LEU A C 1
ATOM 831 O O . LEU A 1 109 ? 13.653 5.536 -21.579 1.00 94.00 109 LEU A O 1
ATOM 835 N N . ALA A 1 110 ? 12.645 3.586 -21.158 1.00 91.31 110 ALA A N 1
ATOM 836 C CA . ALA A 1 110 ? 13.692 2.769 -21.758 1.00 91.31 110 ALA A CA 1
ATOM 837 C C . ALA A 1 110 ? 13.928 3.115 -23.247 1.00 91.31 110 ALA A C 1
ATOM 839 O O . ALA A 1 110 ? 15.075 3.166 -23.703 1.00 91.31 110 ALA A O 1
ATOM 840 N N . ALA A 1 111 ? 12.864 3.439 -23.993 1.00 88.75 111 ALA A N 1
ATOM 841 C CA . ALA A 1 111 ? 12.957 3.906 -25.380 1.00 88.75 111 ALA A CA 1
ATOM 842 C C . ALA A 1 111 ? 13.625 5.292 -25.500 1.00 88.75 111 ALA A C 1
ATOM 844 O O . ALA A 1 111 ? 14.433 5.527 -26.405 1.00 88.75 111 ALA A O 1
ATOM 845 N N . ASN A 1 112 ? 13.353 6.195 -24.555 1.00 92.12 112 ASN A N 1
ATOM 846 C CA . ASN A 1 112 ? 13.965 7.527 -24.514 1.00 92.12 112 ASN A CA 1
ATOM 847 C C . ASN A 1 112 ? 15.457 7.443 -24.171 1.00 92.12 112 ASN A C 1
ATOM 849 O O . ASN A 1 112 ? 16.272 8.161 -24.753 1.00 92.12 112 ASN A O 1
ATOM 853 N N . VAL A 1 113 ? 15.835 6.499 -23.302 1.00 93.00 113 VAL A N 1
ATOM 854 C CA . VAL A 1 113 ? 17.244 6.213 -23.014 1.00 93.00 113 VAL A CA 1
ATOM 855 C C . VAL A 1 113 ? 17.962 5.717 -24.262 1.00 93.00 113 VAL A C 1
ATOM 857 O O . VAL A 1 113 ? 19.070 6.169 -24.518 1.00 93.00 113 VAL A O 1
ATOM 860 N N . LEU A 1 114 ? 17.356 4.840 -25.073 1.00 88.44 114 LEU A N 1
ATOM 861 C CA . LEU A 1 114 ? 17.970 4.355 -26.317 1.00 88.44 114 LEU A CA 1
ATOM 862 C C . LEU A 1 114 ? 18.229 5.469 -27.338 1.00 88.44 114 LEU A C 1
ATOM 864 O O . LEU A 1 114 ? 19.308 5.525 -27.931 1.00 88.44 114 LEU A O 1
ATOM 868 N N . THR A 1 115 ? 17.259 6.358 -27.540 1.00 88.25 115 THR A N 1
ATOM 869 C CA . THR A 1 115 ? 17.378 7.474 -28.494 1.00 88.25 115 THR A CA 1
ATOM 870 C C . THR A 1 115 ? 18.295 8.590 -27.990 1.00 88.25 115 THR A C 1
ATOM 872 O O . THR A 1 115 ? 18.764 9.399 -28.786 1.00 88.25 115 THR A O 1
ATOM 875 N N . GLY A 1 116 ? 18.619 8.592 -26.692 1.00 86.75 116 GLY A N 1
ATOM 876 C CA . GLY A 1 116 ? 19.426 9.625 -26.043 1.00 86.75 116 GLY A CA 1
ATOM 877 C C . GLY A 1 116 ? 18.622 10.862 -25.641 1.00 86.75 116 GLY A C 1
ATOM 878 O O . GLY A 1 116 ? 19.222 11.856 -25.245 1.00 86.75 116 GLY A O 1
ATOM 879 N N . ALA A 1 117 ? 17.290 10.802 -25.738 1.00 90.88 117 ALA A N 1
ATOM 880 C CA . ALA A 1 117 ? 16.388 11.839 -25.243 1.00 90.88 117 ALA A CA 1
ATOM 881 C C . ALA A 1 117 ? 16.335 11.879 -23.706 1.00 90.88 117 ALA A C 1
ATOM 883 O O . ALA A 1 117 ? 16.058 12.928 -23.136 1.00 90.88 117 ALA A O 1
ATOM 884 N N . GLU A 1 118 ? 16.629 10.753 -23.049 1.00 93.25 118 GLU A N 1
ATOM 885 C CA . GLU A 1 118 ? 16.677 10.622 -21.592 1.00 93.25 118 GLU A CA 1
ATOM 886 C C . GLU A 1 118 ? 18.000 9.987 -21.150 1.00 93.25 118 GLU A C 1
ATOM 888 O O . GLU A 1 118 ? 18.593 9.166 -21.860 1.00 93.25 118 GLU A O 1
ATOM 893 N N . SER A 1 119 ? 18.478 10.349 -19.960 1.00 95.44 119 SER A N 1
ATOM 894 C CA . SER A 1 119 ? 19.673 9.721 -19.396 1.00 95.44 119 SER A CA 1
ATOM 895 C C . SER A 1 119 ? 19.325 8.408 -18.690 1.00 95.44 119 SER A C 1
ATOM 897 O O . SER A 1 119 ? 18.272 8.269 -18.070 1.00 95.44 119 SER A O 1
ATOM 899 N N . LEU A 1 120 ? 20.241 7.434 -18.727 1.00 94.94 120 LEU A N 1
ATOM 900 C CA . LEU A 1 120 ? 20.051 6.183 -17.984 1.00 94.94 120 LEU A CA 1
ATOM 901 C C . LEU A 1 120 ? 19.897 6.427 -16.472 1.00 94.94 120 LEU A C 1
ATOM 903 O O . LEU A 1 120 ? 19.138 5.719 -15.821 1.00 94.94 120 LEU A O 1
ATOM 907 N N . ASP A 1 121 ? 20.599 7.420 -15.927 1.00 95.62 121 ASP A N 1
ATOM 908 C CA . ASP A 1 121 ? 20.554 7.750 -14.501 1.00 95.62 121 ASP A CA 1
ATOM 909 C C . ASP A 1 121 ? 19.168 8.256 -14.073 1.00 95.62 121 ASP A C 1
ATOM 911 O O . ASP A 1 121 ? 18.582 7.740 -13.124 1.00 95.62 121 ASP A O 1
ATOM 915 N N . ALA A 1 122 ? 18.583 9.183 -14.835 1.00 95.19 122 ALA A N 1
ATOM 916 C CA . ALA A 1 122 ? 17.236 9.688 -14.577 1.00 95.19 122 ALA A CA 1
ATOM 917 C C . ALA A 1 122 ? 16.159 8.598 -14.725 1.00 95.19 122 ALA A C 1
ATOM 919 O O . ALA A 1 122 ? 15.254 8.497 -13.889 1.00 95.19 122 ALA A O 1
ATOM 920 N N . ALA A 1 123 ? 16.283 7.736 -15.741 1.00 95.94 123 ALA A N 1
ATOM 921 C CA . ALA A 1 123 ? 15.398 6.586 -15.903 1.00 95.94 123 ALA A CA 1
ATOM 922 C C . ALA A 1 123 ? 15.540 5.587 -14.741 1.00 95.94 123 ALA A C 1
ATOM 924 O O . ALA A 1 123 ? 14.538 5.092 -14.227 1.00 95.94 123 ALA A O 1
ATOM 925 N N . TYR A 1 124 ? 16.769 5.323 -14.284 1.00 96.25 124 TYR A N 1
ATOM 926 C CA . TYR A 1 124 ? 17.038 4.461 -13.132 1.00 96.25 124 TYR A CA 1
ATOM 927 C C . TYR A 1 124 ? 16.476 5.040 -11.832 1.00 96.25 124 TYR A C 1
ATOM 929 O O . TYR A 1 124 ? 15.860 4.306 -11.063 1.00 96.25 124 TYR A O 1
ATOM 937 N N . LYS A 1 125 ? 16.631 6.348 -11.603 1.00 96.81 125 LYS A N 1
ATOM 938 C CA . LYS A 1 125 ? 16.055 7.038 -10.445 1.00 96.81 125 LYS A CA 1
ATOM 939 C C . LYS A 1 125 ? 14.531 6.908 -10.428 1.00 96.81 125 LYS A C 1
ATOM 941 O O . LYS A 1 125 ? 13.979 6.422 -9.449 1.00 96.81 125 LYS A O 1
ATOM 946 N N . THR A 1 126 ? 13.877 7.235 -11.543 1.00 95.50 126 THR A N 1
ATOM 947 C CA . THR A 1 126 ? 12.415 7.125 -11.682 1.00 95.50 126 THR A CA 1
ATOM 948 C C . THR A 1 126 ? 11.932 5.689 -11.471 1.00 95.50 126 THR A C 1
ATOM 950 O O . THR A 1 126 ? 10.933 5.450 -10.800 1.00 95.50 126 THR A O 1
ATOM 953 N N . ALA A 1 127 ? 12.654 4.709 -12.014 1.00 95.12 127 ALA A N 1
ATOM 954 C CA . ALA A 1 127 ? 12.367 3.296 -11.796 1.00 95.12 127 ALA A CA 1
ATOM 955 C C . ALA A 1 127 ? 12.544 2.875 -10.330 1.00 95.12 127 ALA A C 1
ATOM 957 O O . ALA A 1 127 ? 11.763 2.068 -9.830 1.00 95.12 127 ALA A O 1
ATOM 958 N N . GLY A 1 128 ? 13.542 3.429 -9.638 1.00 93.38 128 GLY A N 1
ATOM 959 C CA . GLY A 1 128 ? 13.728 3.268 -8.199 1.00 93.38 128 GLY A CA 1
ATOM 960 C C . GLY A 1 128 ? 12.526 3.779 -7.409 1.00 93.38 128 GLY A C 1
ATOM 9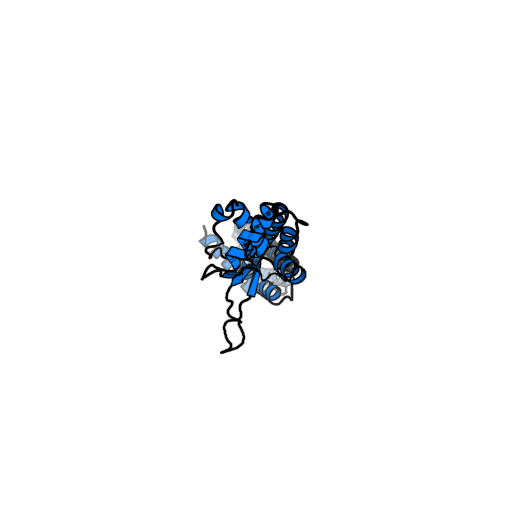61 O O . GLY A 1 128 ? 11.980 3.024 -6.610 1.00 93.38 128 GLY A O 1
ATOM 962 N N . ASP A 1 129 ? 12.073 4.999 -7.702 1.00 92.94 129 ASP A N 1
ATOM 963 C CA . ASP A 1 129 ? 10.913 5.621 -7.051 1.00 92.94 129 ASP A CA 1
ATOM 964 C C . ASP A 1 129 ? 9.619 4.823 -7.304 1.00 92.94 129 ASP A C 1
ATOM 966 O O . ASP A 1 129 ? 8.817 4.605 -6.398 1.00 92.94 129 ASP A O 1
ATOM 970 N N . ARG A 1 130 ? 9.426 4.310 -8.527 1.00 93.75 130 ARG A N 1
ATOM 971 C CA . ARG A 1 130 ? 8.282 3.439 -8.853 1.00 93.75 130 ARG A CA 1
ATOM 972 C C . ARG A 1 130 ? 8.353 2.092 -8.135 1.00 93.75 130 ARG A C 1
ATOM 974 O O . ARG A 1 130 ? 7.332 1.588 -7.679 1.00 93.75 130 ARG A O 1
ATOM 981 N N . LYS A 1 131 ? 9.548 1.508 -8.009 1.00 91.31 131 LYS A N 1
ATOM 982 C CA . LYS A 1 131 ? 9.752 0.247 -7.285 1.00 91.31 131 LYS A CA 1
ATOM 983 C C . LYS A 1 131 ? 9.442 0.396 -5.796 1.00 91.31 131 LYS A C 1
ATOM 985 O O . LYS A 1 131 ? 8.800 -0.482 -5.224 1.00 91.31 131 LYS A O 1
ATOM 990 N N . THR A 1 132 ? 9.919 1.466 -5.160 1.00 87.88 132 THR A N 1
ATOM 991 C CA . THR A 1 132 ? 9.650 1.717 -3.738 1.00 87.88 132 THR A CA 1
ATOM 992 C C . THR A 1 132 ? 8.173 1.999 -3.500 1.00 87.88 132 THR A C 1
ATOM 994 O O . THR A 1 132 ? 7.620 1.442 -2.557 1.00 87.88 132 THR A O 1
ATOM 997 N N . ALA A 1 133 ? 7.524 2.773 -4.377 1.00 86.81 133 ALA A N 1
ATOM 998 C CA . ALA A 1 133 ? 6.083 3.007 -4.318 1.00 86.81 133 ALA A CA 1
ATOM 999 C C . ALA A 1 133 ? 5.290 1.692 -4.406 1.00 86.81 133 ALA A C 1
ATOM 1001 O O . ALA A 1 133 ? 4.520 1.392 -3.498 1.00 86.81 133 ALA A O 1
ATOM 1002 N N . ALA A 1 134 ? 5.561 0.856 -5.414 1.00 84.00 134 ALA A N 1
ATOM 1003 C CA . ALA A 1 134 ? 4.889 -0.435 -5.574 1.00 84.00 134 ALA A CA 1
ATOM 1004 C C . ALA A 1 134 ? 5.091 -1.362 -4.360 1.00 84.00 134 ALA A C 1
ATOM 1006 O O . ALA A 1 134 ? 4.142 -1.968 -3.876 1.00 84.00 134 ALA A O 1
ATOM 1007 N N . SER A 1 135 ? 6.312 -1.426 -3.817 1.00 83.50 135 SER A N 1
ATOM 1008 C CA . SER A 1 135 ? 6.601 -2.220 -2.614 1.00 83.50 135 SER A CA 1
ATOM 1009 C C . SER A 1 135 ? 5.887 -1.681 -1.368 1.00 83.50 135 SER A C 1
ATOM 1011 O O . SER A 1 135 ? 5.471 -2.465 -0.514 1.00 83.50 135 SER A O 1
ATOM 1013 N N . SER A 1 136 ? 5.742 -0.357 -1.247 1.00 87.06 136 SER A N 1
ATOM 1014 C CA . SER A 1 136 ? 4.992 0.249 -0.144 1.00 87.06 136 SER A CA 1
ATOM 1015 C C . SER A 1 136 ? 3.491 -0.005 -0.261 1.00 87.06 136 SER A C 1
ATOM 1017 O O . SER A 1 136 ? 2.868 -0.337 0.741 1.00 87.06 136 SER A O 1
ATOM 1019 N N . GLU A 1 137 ? 2.929 0.073 -1.469 1.00 85.81 137 GLU A N 1
ATOM 1020 C CA . GLU A 1 137 ? 1.522 -0.245 -1.722 1.00 85.81 137 GLU A CA 1
ATOM 1021 C C . GLU A 1 137 ? 1.223 -1.715 -1.416 1.00 85.81 137 GLU A C 1
ATOM 1023 O O . GLU A 1 137 ? 0.221 -2.008 -0.773 1.00 85.81 137 GLU A O 1
ATOM 1028 N N . GLU A 1 138 ? 2.118 -2.630 -1.801 1.00 88.62 138 GLU A N 1
ATOM 1029 C CA . GLU A 1 138 ? 2.011 -4.056 -1.474 1.00 88.62 138 GLU A CA 1
ATOM 1030 C C . GLU A 1 138 ? 2.004 -4.287 0.043 1.00 88.62 138 GLU A C 1
ATOM 1032 O O . GLU A 1 138 ? 1.115 -4.960 0.561 1.00 88.62 138 GLU A O 1
ATOM 1037 N N . THR A 1 139 ? 2.921 -3.640 0.771 1.00 92.00 139 THR A N 1
ATOM 1038 C CA . THR A 1 139 ? 2.983 -3.731 2.241 1.00 92.00 139 THR A CA 1
ATOM 1039 C C . THR A 1 139 ? 1.701 -3.205 2.890 1.00 92.00 139 THR A C 1
ATOM 1041 O O . THR A 1 139 ? 1.131 -3.844 3.770 1.00 92.00 139 THR A O 1
ATOM 1044 N N . GLN A 1 140 ? 1.216 -2.049 2.437 1.00 92.06 140 GLN A N 1
ATOM 1045 C CA . GLN A 1 140 ? -0.017 -1.461 2.952 1.00 92.06 140 GLN A CA 1
ATOM 1046 C C . GLN A 1 140 ? -1.250 -2.318 2.619 1.00 92.06 140 GLN A C 1
ATOM 1048 O O . GLN A 1 140 ? -2.197 -2.360 3.404 1.00 92.06 140 GLN A O 1
ATOM 1053 N N . LEU A 1 141 ? -1.270 -2.988 1.463 1.00 92.69 141 LEU A N 1
ATOM 1054 C CA . LEU A 1 141 ? -2.368 -3.874 1.082 1.00 92.69 141 LEU A CA 1
ATOM 1055 C C . LEU A 1 141 ? -2.394 -5.126 1.962 1.00 92.69 141 LEU A C 1
ATOM 1057 O O . LEU A 1 141 ? -3.475 -5.550 2.365 1.00 92.69 141 LEU A O 1
ATOM 1061 N N . ASP A 1 142 ? -1.234 -5.684 2.301 1.00 93.94 142 ASP A N 1
ATOM 1062 C CA . ASP A 1 142 ? -1.139 -6.809 3.234 1.00 93.94 142 ASP A CA 1
ATOM 1063 C C . ASP A 1 142 ? -1.594 -6.415 4.647 1.00 93.94 142 ASP A C 1
ATOM 1065 O O . ASP A 1 142 ? -2.412 -7.113 5.245 1.00 93.94 142 ASP A O 1
ATOM 1069 N N . GLU A 1 143 ? -1.191 -5.241 5.146 1.00 93.19 143 GLU A N 1
ATOM 1070 C CA . GLU A 1 143 ? -1.706 -4.713 6.421 1.00 93.19 143 GLU A CA 1
ATOM 1071 C C . GLU A 1 143 ? -3.234 -4.529 6.409 1.00 93.19 143 GLU A C 1
ATOM 1073 O O . GLU A 1 143 ? -3.914 -4.774 7.414 1.00 93.19 143 GLU A O 1
ATOM 1078 N N . LEU A 1 144 ? -3.797 -4.093 5.275 1.00 95.38 144 LEU A N 1
ATOM 1079 C CA . LEU A 1 144 ? -5.244 -4.001 5.105 1.00 95.38 144 LEU A CA 1
ATOM 1080 C C . LEU A 1 144 ? -5.899 -5.380 5.072 1.00 95.38 144 LEU A C 1
ATOM 1082 O O . LEU A 1 144 ? -6.938 -5.534 5.698 1.00 95.38 144 LEU A O 1
ATOM 1086 N N . ARG A 1 145 ? -5.316 -6.390 4.420 1.00 95.88 145 ARG A N 1
ATOM 1087 C CA . ARG A 1 145 ? -5.862 -7.760 4.426 1.00 95.88 145 ARG A CA 1
ATOM 1088 C C . ARG A 1 145 ? -5.962 -8.329 5.836 1.00 95.88 145 ARG A C 1
ATOM 1090 O O . ARG A 1 145 ? -6.968 -8.955 6.163 1.00 95.88 145 ARG A O 1
ATOM 1097 N N . ASP A 1 146 ? -4.958 -8.065 6.667 1.00 95.88 146 ASP A N 1
ATOM 1098 C CA . ASP A 1 146 ? -4.905 -8.574 8.036 1.00 95.88 146 ASP A CA 1
ATOM 1099 C C . ASP A 1 146 ? -5.944 -7.913 8.953 1.00 95.88 146 ASP A C 1
ATOM 1101 O 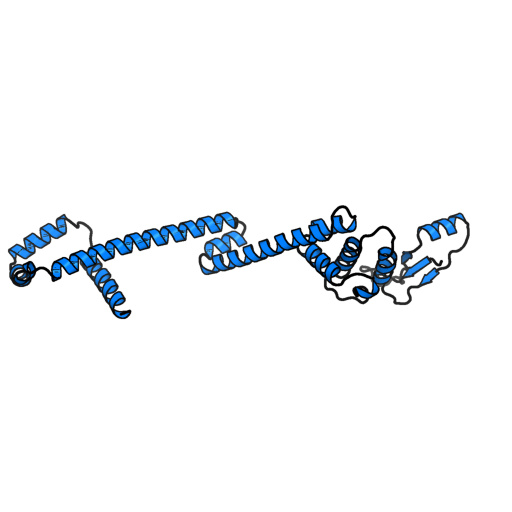O . ASP A 1 146 ? -6.591 -8.593 9.753 1.00 95.88 146 ASP A O 1
ATOM 1105 N N . ARG A 1 147 ? -6.119 -6.586 8.865 1.00 95.50 147 ARG A N 1
ATOM 1106 C CA . ARG A 1 147 ? -7.010 -5.839 9.780 1.00 95.50 147 ARG A CA 1
ATOM 1107 C C . ARG A 1 147 ? -8.410 -5.584 9.227 1.00 95.50 147 ARG A C 1
ATOM 1109 O O . ARG A 1 147 ? -9.374 -5.543 9.988 1.00 95.50 147 ARG A O 1
ATOM 1116 N N . TYR A 1 148 ? -8.509 -5.368 7.922 1.00 96.94 148 TYR A N 1
ATOM 1117 C CA . TYR A 1 148 ? -9.693 -4.898 7.203 1.00 96.94 148 TYR A CA 1
ATOM 1118 C C . TYR A 1 148 ? -9.840 -5.624 5.856 1.00 96.94 148 TYR A C 1
ATOM 1120 O O . TYR A 1 148 ? -9.747 -4.985 4.799 1.00 96.94 148 TYR A O 1
ATOM 1128 N N .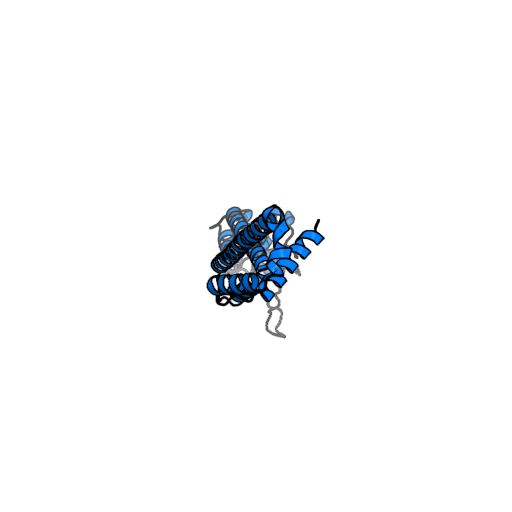 PRO A 1 149 ? -10.068 -6.952 5.864 1.00 96.50 149 PRO A N 1
ATOM 1129 C CA . PRO A 1 149 ? -10.134 -7.743 4.636 1.00 96.50 149 PRO A CA 1
ATOM 1130 C C . PRO A 1 149 ? -11.179 -7.202 3.650 1.00 96.50 149 PRO A C 1
ATOM 1132 O O . PRO A 1 149 ? -10.924 -7.162 2.453 1.00 96.50 149 PRO A O 1
ATOM 1135 N N . ASP A 1 150 ? -12.293 -6.650 4.147 1.00 97.06 150 ASP A N 1
ATOM 1136 C CA . ASP A 1 150 ? -13.334 -6.028 3.321 1.00 97.06 150 ASP A CA 1
ATOM 1137 C C . ASP A 1 150 ? -12.852 -4.799 2.532 1.00 97.06 150 ASP A C 1
ATOM 1139 O O . ASP A 1 150 ? -13.363 -4.514 1.450 1.00 97.06 150 ASP A O 1
ATOM 1143 N N . LEU A 1 151 ? -11.893 -4.039 3.069 1.00 96.38 151 LEU A N 1
ATOM 1144 C CA . LEU A 1 151 ? -11.301 -2.897 2.372 1.00 96.38 151 LEU A CA 1
ATOM 1145 C C . LEU A 1 151 ? -10.249 -3.350 1.360 1.00 96.38 151 LEU A C 1
ATOM 1147 O O . LEU A 1 151 ? -10.169 -2.771 0.278 1.00 96.38 151 LEU A O 1
ATOM 1151 N N . ALA A 1 152 ? -9.472 -4.381 1.696 1.00 96.00 152 ALA A N 1
ATOM 1152 C CA . ALA A 1 152 ? -8.504 -4.968 0.778 1.00 96.00 152 ALA A CA 1
ATOM 1153 C C . ALA A 1 152 ? -9.189 -5.589 -0.448 1.00 96.00 152 ALA A C 1
ATOM 1155 O O . ALA A 1 152 ? -8.754 -5.344 -1.572 1.00 96.00 152 ALA A O 1
ATOM 1156 N N . ASP A 1 153 ? -10.289 -6.319 -0.246 1.00 96.19 153 ASP A N 1
ATOM 1157 C CA . ASP A 1 153 ? -11.068 -6.927 -1.329 1.00 96.19 153 ASP A CA 1
ATOM 1158 C C . ASP A 1 153 ? -11.589 -5.858 -2.301 1.00 96.19 153 ASP A C 1
ATOM 1160 O O . ASP A 1 153 ? -11.380 -5.963 -3.508 1.00 96.19 153 ASP A O 1
ATOM 1164 N N . LYS A 1 154 ? -12.127 -4.746 -1.784 1.00 96.25 154 LYS A N 1
ATOM 1165 C CA . LYS A 1 154 ? -12.583 -3.612 -2.611 1.00 96.25 154 LYS A CA 1
ATOM 1166 C C . LYS A 1 154 ? -11.473 -2.946 -3.422 1.00 96.25 154 LYS A C 1
ATOM 1168 O O . LYS A 1 154 ? -11.745 -2.411 -4.497 1.00 96.25 154 LYS A O 1
ATOM 1173 N N . ILE A 1 155 ? -10.236 -2.939 -2.919 1.00 95.19 155 ILE A N 1
ATOM 1174 C CA . ILE A 1 155 ? -9.080 -2.452 -3.686 1.00 95.19 155 ILE A CA 1
ATOM 1175 C C . ILE A 1 155 ? -8.769 -3.414 -4.830 1.00 95.19 155 ILE A C 1
ATOM 1177 O O . ILE A 1 155 ? -8.570 -2.974 -5.961 1.00 95.19 155 ILE A O 1
ATOM 1181 N N . VAL A 1 156 ? -8.752 -4.721 -4.551 1.00 93.50 156 VAL A N 1
ATOM 1182 C CA . VAL A 1 156 ? -8.484 -5.763 -5.555 1.00 93.50 156 VAL A CA 1
ATOM 1183 C C . VAL A 1 156 ? -9.554 -5.767 -6.651 1.00 93.50 156 VAL A C 1
ATOM 1185 O O . VAL A 1 156 ? -9.224 -5.913 -7.827 1.00 93.50 156 VAL A O 1
ATOM 1188 N N . GLU A 1 157 ? -10.816 -5.551 -6.287 1.00 94.81 157 GLU A N 1
ATOM 1189 C CA . GLU A 1 157 ? -11.947 -5.435 -7.216 1.00 94.81 157 GLU A CA 1
ATOM 1190 C C . GLU A 1 157 ? -11.973 -4.095 -7.975 1.00 94.81 157 GLU A C 1
ATOM 1192 O O . GLU A 1 157 ? -12.736 -3.929 -8.927 1.00 94.81 157 GLU A O 1
ATOM 1197 N N . GLY A 1 158 ? -11.117 -3.138 -7.599 1.00 92.00 158 GLY A N 1
ATOM 1198 C CA . GLY A 1 158 ? -11.039 -1.815 -8.221 1.00 92.00 158 GLY A CA 1
ATOM 1199 C C . GLY A 1 158 ? -12.194 -0.879 -7.853 1.00 92.00 158 GLY A C 1
ATOM 1200 O O . GLY A 1 158 ? -12.336 0.184 -8.458 1.00 92.00 158 GLY A O 1
ATOM 1201 N N . GLU A 1 159 ? -13.010 -1.242 -6.863 1.00 95.50 159 GLU A N 1
ATOM 1202 C CA . GLU A 1 159 ? -14.120 -0.426 -6.363 1.00 95.50 159 GLU A CA 1
ATOM 1203 C C . GLU A 1 159 ? -13.640 0.728 -5.471 1.00 95.50 159 GLU A C 1
ATOM 1205 O O . GLU A 1 159 ? -14.322 1.748 -5.342 1.00 95.50 159 GLU A O 1
ATOM 1210 N N . LEU A 1 160 ? -12.466 0.577 -4.845 1.00 94.38 160 LEU A N 1
ATOM 1211 C CA . LEU A 1 160 ? -11.906 1.549 -3.911 1.00 94.38 160 LEU A CA 1
ATOM 1212 C C . LEU A 1 160 ? -10.413 1.783 -4.164 1.00 94.38 160 LEU A C 1
ATOM 1214 O O . LEU A 1 160 ? -9.620 0.853 -4.244 1.00 94.38 160 LEU A O 1
ATOM 1218 N N . GLY A 1 161 ? -10.006 3.051 -4.244 1.00 93.56 161 GLY A N 1
ATOM 1219 C CA . GLY A 1 161 ? -8.591 3.409 -4.344 1.00 93.56 161 GLY A CA 1
ATOM 1220 C C . GLY A 1 161 ? -7.857 3.267 -3.008 1.00 93.56 161 GLY A C 1
ATOM 1221 O O . GLY A 1 161 ? -8.419 3.565 -1.950 1.00 93.56 161 GLY A O 1
ATOM 1222 N N . MET A 1 162 ? -6.569 2.914 -3.065 1.00 92.19 162 MET A N 1
ATOM 1223 C CA . MET A 1 162 ? -5.713 2.723 -1.887 1.00 92.19 162 MET A CA 1
ATOM 1224 C C . MET A 1 162 ? -5.764 3.886 -0.871 1.00 92.19 162 MET A C 1
ATOM 1226 O O . MET A 1 162 ? -5.985 3.629 0.314 1.00 92.19 162 MET A O 1
ATOM 1230 N N . PRO A 1 163 ? -5.671 5.174 -1.276 1.00 93.12 163 PRO A N 1
ATOM 1231 C CA . PRO A 1 163 ? -5.730 6.280 -0.316 1.00 93.12 163 PRO A CA 1
ATOM 1232 C C . PRO A 1 163 ? -7.073 6.373 0.418 1.00 93.12 163 PRO A C 1
ATOM 1234 O O . PRO A 1 163 ? -7.111 6.686 1.605 1.00 93.12 163 PRO A O 1
ATOM 1237 N N . ALA A 1 164 ? -8.180 6.083 -0.272 1.00 94.75 164 ALA A N 1
ATOM 1238 C CA . ALA A 1 164 ? -9.513 6.122 0.323 1.00 94.75 164 ALA A CA 1
ATOM 1239 C C . ALA A 1 164 ? -9.709 4.978 1.329 1.00 94.75 164 ALA A C 1
ATOM 1241 O O . ALA A 1 164 ? -10.270 5.198 2.402 1.00 94.75 164 ALA A O 1
ATOM 1242 N N . ALA A 1 165 ? -9.190 3.786 1.021 1.00 96.00 165 ALA A N 1
ATOM 1243 C CA . ALA A 1 165 ? -9.204 2.649 1.936 1.00 96.00 165 ALA A CA 1
ATOM 1244 C C . ALA A 1 165 ? -8.428 2.934 3.230 1.00 96.00 165 ALA A C 1
ATOM 1246 O O . ALA A 1 165 ? -8.924 2.646 4.317 1.00 96.00 165 ALA A O 1
ATOM 1247 N N . LEU A 1 166 ? -7.249 3.559 3.136 1.00 93.94 166 LEU A N 1
ATOM 1248 C CA . LEU A 1 166 ? -6.450 3.925 4.311 1.00 93.94 166 LEU A CA 1
ATOM 1249 C C . LEU A 1 166 ? -7.151 4.964 5.198 1.00 93.94 166 LEU A C 1
ATOM 1251 O O . LEU A 1 166 ? -7.107 4.856 6.424 1.00 93.94 166 LEU A O 1
ATOM 1255 N N . VAL A 1 167 ? -7.828 5.948 4.597 1.00 96.25 167 VAL A N 1
ATOM 1256 C CA . VAL A 1 167 ? -8.629 6.933 5.343 1.00 96.25 167 VAL A CA 1
ATOM 1257 C C . VAL A 1 167 ? -9.790 6.252 6.067 1.00 96.25 167 VAL A C 1
ATOM 1259 O O . VAL A 1 167 ? -10.000 6.496 7.253 1.00 96.25 167 VAL A O 1
ATOM 1262 N N . GLU A 1 168 ? -10.516 5.364 5.388 1.00 96.00 168 GLU A N 1
ATOM 1263 C CA . GLU A 1 168 ? -11.616 4.610 5.994 1.00 96.00 168 GLU A CA 1
ATOM 1264 C C . GLU A 1 168 ? -11.127 3.719 7.147 1.00 96.00 168 GLU A C 1
ATOM 1266 O O . GLU A 1 168 ? -11.701 3.751 8.236 1.00 96.00 168 GLU A O 1
ATOM 1271 N N . ALA A 1 169 ? -10.023 2.991 6.958 1.00 96.56 169 ALA A N 1
ATOM 1272 C CA . ALA A 1 169 ? -9.393 2.193 8.008 1.00 96.56 169 ALA A CA 1
ATOM 1273 C C . ALA A 1 169 ? -9.001 3.051 9.224 1.00 96.56 169 ALA A C 1
ATOM 1275 O O . ALA A 1 169 ? -9.278 2.684 10.366 1.00 96.56 169 ALA A O 1
ATOM 1276 N N . SER A 1 170 ? -8.413 4.227 8.988 1.00 95.62 170 SER A N 1
ATOM 1277 C CA . SER A 1 170 ? -8.046 5.168 10.051 1.00 95.62 170 SER A CA 1
ATOM 1278 C C . SER A 1 170 ? -9.266 5.673 10.827 1.00 95.62 170 SER A C 1
ATOM 1280 O O . SER A 1 170 ? -9.240 5.724 12.058 1.00 95.62 170 SER A O 1
ATOM 1282 N N . ASN A 1 171 ? -10.363 5.981 10.131 1.00 96.31 171 ASN A N 1
ATOM 1283 C CA . ASN A 1 171 ? -11.614 6.405 10.758 1.00 96.31 171 ASN A CA 1
ATOM 1284 C C .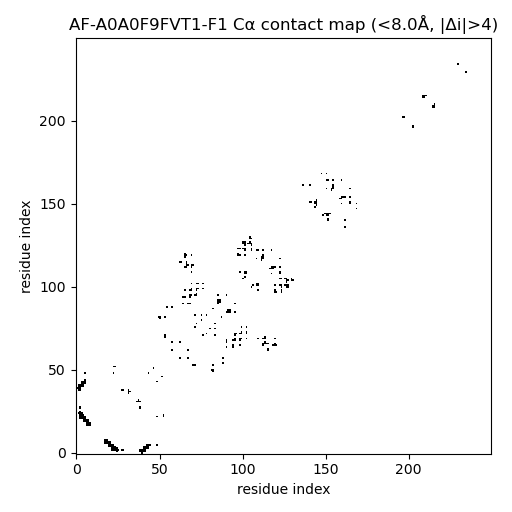 ASN A 1 171 ? -12.237 5.289 11.609 1.00 96.31 171 ASN A C 1
ATOM 1286 O O . ASN A 1 171 ? -12.716 5.557 12.713 1.00 96.31 171 ASN A O 1
ATOM 1290 N N . ARG A 1 172 ? -12.209 4.037 11.129 1.00 95.81 172 ARG A N 1
ATOM 1291 C CA . ARG A 1 172 ? -12.666 2.867 11.897 1.00 95.81 172 ARG A CA 1
ATOM 1292 C C . ARG A 1 172 ? -11.835 2.682 13.165 1.00 95.81 172 ARG A C 1
ATOM 1294 O O . ARG A 1 172 ? -12.414 2.592 14.248 1.00 95.81 172 ARG A O 1
ATOM 1301 N N . ASP A 1 173 ? -10.508 2.742 13.044 1.00 94.69 173 ASP A N 1
ATOM 1302 C CA . ASP A 1 173 ? -9.595 2.681 14.189 1.00 94.69 173 ASP A CA 1
ATOM 1303 C C . ASP A 1 173 ? -9.881 3.813 15.196 1.00 94.69 173 ASP A C 1
ATOM 1305 O O . ASP A 1 173 ? -9.900 3.595 16.406 1.00 94.69 173 ASP A O 1
ATOM 1309 N N . ALA A 1 174 ? -10.091 5.045 14.719 1.00 95.25 174 ALA A N 1
ATOM 1310 C CA . ALA A 1 174 ? -10.374 6.199 15.572 1.00 95.25 174 ALA A CA 1
ATOM 1311 C C . ALA A 1 174 ? -11.696 6.039 16.333 1.00 95.25 174 ALA A C 1
ATOM 1313 O O . ALA A 1 174 ? -11.740 6.260 17.543 1.00 95.25 174 ALA A O 1
ATOM 1314 N N . LYS A 1 175 ? -12.748 5.580 15.648 1.00 96.00 175 LYS A N 1
ATOM 1315 C CA . LYS A 1 175 ? -14.056 5.326 16.256 1.00 96.00 175 LYS A CA 1
ATOM 1316 C C . LYS A 1 175 ? -13.993 4.218 17.304 1.00 96.00 175 LYS A C 1
ATOM 1318 O O . LYS A 1 175 ? -14.601 4.340 18.363 1.00 96.00 175 LYS A O 1
ATOM 1323 N N . GLU A 1 176 ? -13.252 3.145 17.035 1.00 95.38 176 GLU A N 1
ATOM 1324 C CA . GLU A 1 176 ? -13.062 2.075 18.015 1.00 95.38 176 GLU A CA 1
ATOM 1325 C C . GLU A 1 176 ? -12.306 2.579 19.254 1.00 95.38 176 GLU A C 1
ATOM 1327 O O . GLU A 1 176 ? -12.690 2.263 20.381 1.00 95.38 176 GLU A O 1
ATOM 1332 N N . ARG A 1 177 ? -11.265 3.405 19.069 1.00 95.38 177 ARG A N 1
ATOM 1333 C CA . ARG A 1 177 ? -10.541 4.037 20.185 1.00 95.38 177 ARG A CA 1
ATOM 1334 C C . ARG A 1 177 ? -11.452 4.928 21.024 1.00 95.38 177 ARG A C 1
ATOM 1336 O O . ARG A 1 177 ? -11.439 4.806 22.242 1.00 95.38 177 ARG A O 1
ATOM 1343 N N . GLU A 1 178 ? -12.266 5.770 20.395 1.00 95.44 178 GLU A N 1
ATOM 1344 C CA . GLU A 1 178 ? -13.220 6.642 21.093 1.00 95.44 178 GLU A CA 1
ATOM 1345 C C . GLU A 1 178 ? -14.248 5.834 21.902 1.00 95.44 178 GLU A C 1
ATOM 1347 O O . GLU A 1 178 ? -14.534 6.146 23.062 1.00 95.44 178 GLU A O 1
ATOM 1352 N N . GLN A 1 179 ? -14.770 4.748 21.324 1.00 94.62 179 GLN A N 1
ATOM 1353 C CA . GLN A 1 179 ? -15.684 3.842 22.021 1.00 94.62 179 GLN A CA 1
ATOM 1354 C C . GLN A 1 179 ? -15.016 3.156 23.214 1.00 94.62 179 GLN A C 1
ATOM 1356 O O . GLN A 1 179 ? -15.635 3.033 24.275 1.00 94.62 179 GLN A O 1
ATOM 1361 N N . LYS A 1 180 ? -13.761 2.719 23.059 1.00 94.06 180 LYS A N 1
ATOM 1362 C CA . LYS A 1 180 ? -12.970 2.134 24.148 1.00 94.06 180 LYS A CA 1
ATOM 1363 C C . LYS A 1 180 ? -12.747 3.140 25.271 1.00 94.06 180 LYS A C 1
ATOM 1365 O O . LYS A 1 180 ? -13.045 2.804 26.408 1.00 94.06 180 LYS A O 1
ATOM 1370 N N . GLU A 1 181 ? -12.341 4.366 24.954 1.00 95.06 181 GLU A N 1
ATOM 1371 C CA . GLU A 1 181 ? -12.107 5.421 25.948 1.00 95.06 181 GLU A CA 1
ATOM 1372 C C . GLU A 1 181 ? -13.381 5.766 26.724 1.00 95.06 181 GLU A C 1
ATOM 1374 O O . GLU A 1 181 ? -13.399 5.780 27.953 1.00 95.06 181 GLU A O 1
ATOM 1379 N N . THR A 1 182 ? -14.496 5.925 26.007 1.00 95.06 182 THR A N 1
ATOM 1380 C CA . THR A 1 182 ? -15.809 6.139 26.629 1.00 95.06 182 THR A CA 1
ATOM 1381 C C . THR A 1 182 ? -16.165 4.986 27.568 1.00 95.06 182 THR A C 1
ATOM 1383 O O . THR A 1 182 ? -16.674 5.195 28.668 1.00 95.06 182 THR A O 1
ATOM 1386 N N . THR A 1 183 ? -15.887 3.750 27.149 1.00 91.00 183 THR A N 1
ATOM 1387 C CA . THR A 1 183 ? -16.150 2.559 27.961 1.00 91.00 183 THR A CA 1
ATOM 1388 C C . THR A 1 183 ? -15.249 2.512 29.193 1.00 91.00 183 THR A C 1
ATOM 1390 O O . THR A 1 183 ? -15.735 2.162 30.268 1.00 91.00 183 THR A O 1
ATOM 1393 N N . TYR A 1 184 ? -13.971 2.881 29.065 1.00 89.94 184 TYR A N 1
ATOM 1394 C CA . TYR A 1 184 ? -13.050 2.975 30.194 1.00 89.94 184 TYR A CA 1
ATOM 1395 C C . TYR A 1 184 ? -13.569 3.951 31.238 1.00 89.94 184 TYR A C 1
ATOM 1397 O O . TYR A 1 184 ? -13.759 3.529 32.373 1.00 89.94 184 TYR A O 1
ATOM 1405 N N . HIS A 1 185 ? -13.934 5.176 30.855 1.00 92.69 185 HIS A N 1
ATOM 1406 C CA . HIS A 1 185 ? -14.479 6.154 31.799 1.00 92.69 185 HIS A CA 1
ATOM 1407 C C . HIS A 1 185 ? -15.743 5.665 32.510 1.00 92.69 185 HIS A C 1
ATOM 1409 O O . HIS A 1 185 ? -15.862 5.795 33.725 1.00 92.69 185 HIS A O 1
ATOM 1415 N N . VAL A 1 186 ? -16.670 5.028 31.786 1.00 89.12 186 VAL A N 1
ATOM 1416 C CA . VAL A 1 186 ? -17.881 4.458 32.403 1.00 89.12 186 VAL A CA 1
ATOM 1417 C C . VAL A 1 186 ? -17.532 3.378 33.433 1.00 89.12 186 VAL A C 1
ATOM 1419 O O . VAL A 1 186 ? -18.166 3.297 34.487 1.00 89.12 186 VAL A O 1
ATOM 1422 N N . ILE A 1 187 ? -16.539 2.535 33.142 1.00 85.81 187 ILE A N 1
ATOM 1423 C CA . ILE A 1 187 ? -16.083 1.497 34.072 1.00 85.81 187 ILE A CA 1
ATOM 1424 C C . ILE A 1 187 ? -15.360 2.128 35.267 1.00 85.81 187 ILE A C 1
ATOM 1426 O O . ILE A 1 187 ? -15.659 1.758 36.400 1.00 85.81 187 ILE A O 1
ATOM 1430 N N . GLU A 1 188 ? -14.455 3.080 35.041 1.00 87.44 188 GLU A N 1
ATOM 1431 C CA . GLU A 1 188 ? -13.732 3.810 36.089 1.00 87.44 188 GLU A CA 1
ATOM 1432 C C . GLU A 1 188 ? -14.702 4.478 37.066 1.00 87.44 188 GLU A C 1
ATOM 1434 O O . GLU A 1 188 ? -14.600 4.257 38.275 1.00 87.44 188 GLU A O 1
ATOM 1439 N N . ASP A 1 189 ? -15.704 5.193 36.553 1.00 90.31 189 ASP A N 1
ATOM 1440 C CA . ASP A 1 189 ? -16.743 5.829 37.362 1.00 90.31 189 ASP A CA 1
ATOM 1441 C C . ASP A 1 189 ? -17.555 4.800 38.158 1.00 90.31 189 ASP A C 1
ATOM 1443 O O . ASP A 1 189 ? -17.860 5.008 39.337 1.00 90.31 189 ASP A O 1
ATOM 1447 N N . ALA A 1 190 ? -17.912 3.665 37.549 1.00 85.06 190 ALA A N 1
ATOM 1448 C CA . ALA A 1 190 ? -18.641 2.604 38.240 1.00 85.06 190 ALA A CA 1
ATOM 1449 C C . ALA A 1 190 ? -17.815 2.004 39.389 1.00 85.06 190 ALA A C 1
ATOM 1451 O O . ALA A 1 190 ? -18.327 1.833 40.500 1.00 85.06 190 ALA A O 1
ATOM 1452 N N . VAL A 1 191 ? -16.533 1.716 39.147 1.00 83.44 191 VAL A N 1
ATOM 1453 C CA . VAL A 1 191 ? -15.611 1.177 40.156 1.00 83.44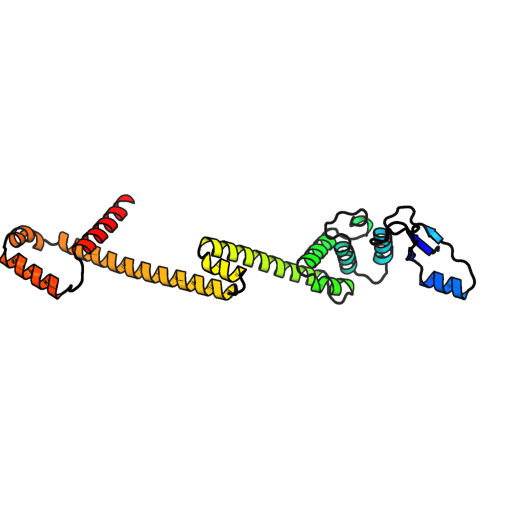 191 VAL A CA 1
ATOM 1454 C C . VAL A 1 191 ? -15.375 2.185 41.272 1.00 83.44 191 VAL A C 1
ATOM 1456 O O . VAL A 1 191 ? -15.449 1.818 42.446 1.00 83.44 191 VAL A O 1
ATOM 1459 N N . PHE A 1 192 ? -15.154 3.454 40.930 1.00 85.62 192 PHE A N 1
ATOM 1460 C CA . PHE A 1 192 ? -14.994 4.525 41.904 1.00 85.62 192 PHE A CA 1
ATOM 1461 C C . PHE A 1 192 ? -16.220 4.623 42.816 1.00 85.62 192 PHE A C 1
ATOM 1463 O O . PHE A 1 192 ? -16.081 4.540 44.036 1.00 85.62 192 PHE A O 1
ATOM 1470 N N . ASN A 1 193 ? -17.429 4.682 42.252 1.00 84.12 193 ASN A N 1
ATOM 1471 C CA . ASN A 1 193 ? -18.658 4.754 43.042 1.00 84.12 193 ASN A CA 1
ATOM 1472 C C . ASN A 1 193 ? -18.879 3.520 43.933 1.00 84.12 193 ASN A C 1
ATOM 1474 O O . ASN A 1 193 ? -19.328 3.658 45.072 1.00 84.12 193 ASN A O 1
ATOM 1478 N N . LEU A 1 194 ? -18.542 2.317 43.460 1.00 80.75 194 LEU A N 1
ATOM 1479 C CA . LEU A 1 194 ? -18.633 1.099 44.272 1.00 80.75 194 LEU A CA 1
ATOM 1480 C C . LEU A 1 194 ? -17.601 1.069 45.396 1.00 80.75 194 LEU A C 1
ATOM 1482 O O . LEU A 1 194 ? -17.937 0.689 46.514 1.00 80.75 194 LEU A O 1
ATOM 1486 N N . SER A 1 195 ? -16.369 1.500 45.129 1.00 78.50 195 SER A N 1
ATOM 1487 C CA . SER A 1 195 ? -15.338 1.623 46.162 1.00 78.50 195 SER A CA 1
ATOM 1488 C C . SER A 1 195 ? -15.751 2.629 47.238 1.00 78.50 195 SER A C 1
ATOM 1490 O O . SER A 1 195 ? -15.669 2.319 48.424 1.00 78.50 195 SER A O 1
ATOM 1492 N N . ALA A 1 196 ? -16.302 3.779 46.832 1.00 81.06 196 ALA A N 1
ATOM 1493 C CA . ALA A 1 196 ? -16.823 4.797 47.734 1.00 81.06 196 ALA A CA 1
ATOM 1494 C C . ALA A 1 196 ? -18.007 4.277 48.555 1.00 81.06 196 ALA A C 1
ATOM 1496 O O . ALA A 1 196 ? -18.109 4.585 49.736 1.00 81.06 196 ALA A O 1
ATOM 1497 N N . PHE A 1 197 ? -18.881 3.461 47.959 1.00 77.56 197 PHE A N 1
ATOM 1498 C CA . PHE A 1 197 ? -19.941 2.768 48.681 1.00 77.56 197 PHE A CA 1
ATOM 1499 C C . PHE A 1 197 ? -19.357 1.821 49.739 1.00 77.56 197 PHE A C 1
ATOM 1501 O O . PHE A 1 197 ? -19.673 1.958 50.916 1.00 77.56 197 PHE A O 1
ATOM 1508 N N . VAL A 1 198 ? -18.466 0.899 49.364 1.00 72.81 198 VAL A N 1
ATOM 1509 C CA . VAL A 1 198 ? -17.904 -0.104 50.291 1.00 72.81 198 VAL A CA 1
ATOM 1510 C C . VAL A 1 198 ? -17.079 0.530 51.417 1.00 72.81 198 VAL A C 1
ATOM 1512 O O . VAL A 1 198 ? -17.150 0.063 52.549 1.00 72.81 198 VAL A O 1
ATOM 1515 N N . ALA A 1 199 ? -16.327 1.594 51.133 1.00 73.25 199 ALA A N 1
ATOM 1516 C CA . ALA A 1 199 ? -15.451 2.249 52.105 1.00 73.25 199 ALA A CA 1
ATOM 1517 C C . ALA A 1 199 ? -16.187 3.133 53.131 1.00 73.25 199 ALA A C 1
ATOM 1519 O O . ALA A 1 199 ? -15.557 3.632 54.061 1.00 73.25 199 ALA A O 1
ATOM 1520 N N . ASN A 1 200 ? -17.491 3.375 52.967 1.00 71.44 200 ASN A N 1
ATOM 1521 C CA . ASN A 1 200 ? -18.221 4.331 53.796 1.00 71.44 200 ASN A CA 1
ATOM 1522 C C . ASN A 1 200 ? -18.815 3.672 55.053 1.00 71.44 200 ASN A C 1
ATOM 1524 O O . ASN A 1 200 ? -19.603 2.730 54.948 1.00 71.44 200 ASN A O 1
ATOM 1528 N N . ASP A 1 201 ? -18.537 4.233 56.236 1.00 61.84 201 ASP A N 1
ATOM 1529 C CA . ASP A 1 201 ? -19.064 3.761 57.534 1.00 61.84 201 ASP A CA 1
ATOM 1530 C C . ASP A 1 201 ? -20.605 3.738 57.598 1.00 61.84 201 ASP A C 1
ATOM 1532 O O . ASP A 1 201 ? -21.197 2.987 58.380 1.00 61.84 201 ASP A O 1
ATOM 1536 N N . PHE A 1 202 ? -21.274 4.509 56.730 1.00 57.59 202 PHE A N 1
ATOM 1537 C CA . PHE A 1 202 ? -22.730 4.499 56.537 1.00 57.59 202 PHE A CA 1
ATOM 1538 C C . PHE A 1 202 ? -23.288 3.099 56.215 1.00 57.59 202 PHE A C 1
ATOM 1540 O O . PHE A 1 202 ? -24.433 2.795 56.549 1.00 57.59 202 PHE A O 1
ATOM 1547 N N . ASN A 1 203 ? -22.475 2.215 55.628 1.00 63.69 203 ASN A N 1
ATOM 1548 C CA . ASN A 1 203 ? -22.899 0.868 55.257 1.00 63.69 203 ASN A CA 1
ATOM 1549 C C . ASN A 1 203 ? -22.898 -0.149 56.401 1.00 63.69 203 ASN A C 1
ATOM 1551 O O . ASN A 1 203 ? -23.443 -1.240 56.235 1.00 63.69 203 ASN A O 1
ATOM 1555 N N . SER A 1 204 ? -22.388 0.208 57.582 1.00 68.38 204 SER A N 1
ATOM 1556 C CA . SER A 1 204 ? -22.491 -0.645 58.775 1.00 68.38 204 SER A CA 1
ATOM 1557 C C . SER A 1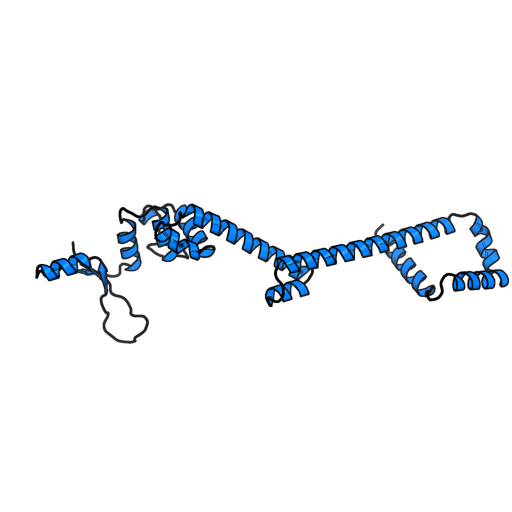 204 ? -23.948 -0.959 59.156 1.00 68.38 204 SER A C 1
ATOM 1559 O O . SER A 1 204 ? -24.234 -2.045 59.657 1.00 68.38 204 SER A O 1
ATOM 1561 N N . GLN A 1 205 ? -24.883 -0.046 58.864 1.00 73.94 205 GLN A N 1
ATOM 1562 C CA . GLN A 1 205 ? -26.321 -0.219 59.115 1.00 73.94 205 GLN A CA 1
ATOM 1563 C C . GLN A 1 205 ? -27.096 -0.748 57.902 1.00 73.94 205 GLN A C 1
ATOM 1565 O O . GLN A 1 205 ? -28.277 -1.071 58.025 1.00 73.94 205 GLN A O 1
ATOM 1570 N N . LEU A 1 206 ? -26.453 -0.859 56.735 1.00 77.19 206 LEU A N 1
ATOM 1571 C CA . LEU A 1 206 ? -27.120 -1.226 55.488 1.00 77.19 206 LEU A CA 1
ATOM 1572 C C . LEU A 1 206 ? -27.769 -2.610 55.574 1.00 77.19 206 LEU A C 1
ATOM 1574 O O . LEU A 1 206 ? -28.892 -2.775 55.106 1.00 77.19 206 LEU A O 1
ATOM 1578 N N . ALA A 1 207 ? -27.091 -3.585 56.189 1.00 76.00 207 ALA A N 1
ATOM 1579 C CA . ALA A 1 207 ? -27.648 -4.922 56.402 1.00 76.00 207 ALA A CA 1
ATOM 1580 C C . ALA A 1 207 ? -28.958 -4.849 57.206 1.00 76.00 207 ALA A C 1
ATOM 1582 O O . ALA A 1 207 ? -29.983 -5.358 56.764 1.00 76.00 207 ALA A O 1
ATOM 1583 N N . THR A 1 208 ? -28.947 -4.100 58.311 1.00 83.25 208 THR A N 1
ATOM 1584 C CA . THR A 1 208 ? -30.121 -3.868 59.160 1.00 83.25 208 THR A CA 1
ATOM 1585 C C . THR A 1 208 ? -31.260 -3.175 58.406 1.00 83.25 208 THR A C 1
ATOM 1587 O O . THR A 1 208 ? -32.422 -3.532 58.574 1.00 83.25 208 THR A O 1
ATOM 1590 N N . TRP A 1 209 ? -30.964 -2.188 57.555 1.00 86.50 209 TRP A N 1
ATOM 1591 C CA . TRP A 1 209 ? -31.995 -1.511 56.758 1.00 86.50 209 TRP A CA 1
ATOM 1592 C C . TRP A 1 209 ? -32.546 -2.382 55.632 1.00 86.50 209 TRP A C 1
ATOM 1594 O O . TRP A 1 209 ? -33.726 -2.283 55.307 1.00 86.50 209 TRP A O 1
ATOM 1604 N N . LEU A 1 210 ? -31.728 -3.252 55.037 1.00 83.44 210 LEU A N 1
ATOM 1605 C CA . LEU A 1 210 ? -32.191 -4.198 54.024 1.00 83.44 210 LEU A CA 1
ATOM 1606 C C . LEU A 1 210 ? -33.134 -5.261 54.603 1.00 83.44 210 LEU A C 1
ATOM 1608 O O . LEU A 1 210 ? -33.961 -5.786 53.856 1.00 83.44 210 LEU A O 1
ATOM 1612 N N . ASP A 1 211 ? -33.088 -5.530 55.907 1.00 86.88 211 ASP A N 1
ATOM 1613 C CA . ASP A 1 211 ? -34.070 -6.395 56.567 1.00 86.88 211 ASP A CA 1
ATOM 1614 C C . ASP A 1 211 ? -35.451 -5.716 56.702 1.00 86.88 211 ASP A C 1
ATOM 1616 O O . ASP A 1 211 ? -36.484 -6.393 56.610 1.00 86.88 211 ASP A O 1
ATOM 1620 N N . ASP A 1 212 ? -35.509 -4.378 56.795 1.00 91.94 212 ASP A N 1
ATOM 1621 C CA . ASP A 1 212 ? -36.760 -3.608 56.852 1.00 91.94 212 ASP A CA 1
ATOM 1622 C C . ASP A 1 212 ? -37.518 -3.650 55.499 1.00 91.94 212 ASP A C 1
ATOM 1624 O O . ASP A 1 212 ? -37.029 -3.163 54.469 1.00 91.94 212 ASP A O 1
ATOM 1628 N N . PRO A 1 213 ? -38.746 -4.211 55.451 1.00 90.94 213 PRO A N 1
ATOM 1629 C CA . PRO A 1 213 ? -39.568 -4.234 54.241 1.00 90.94 213 PRO A CA 1
ATOM 1630 C C . PRO A 1 213 ? -39.874 -2.842 53.665 1.00 90.94 213 PRO A C 1
ATOM 1632 O O . PRO A 1 213 ? -39.862 -2.680 52.444 1.00 90.94 213 PRO A O 1
ATOM 1635 N N . ARG A 1 214 ? -40.115 -1.830 54.515 1.00 91.50 214 ARG A N 1
ATOM 1636 C CA . ARG A 1 214 ? -40.475 -0.471 54.066 1.00 91.50 214 ARG A CA 1
ATOM 1637 C C . ARG A 1 214 ? -39.304 0.223 53.390 1.00 91.50 214 ARG A C 1
ATOM 1639 O O . ARG A 1 214 ? -39.479 0.897 52.370 1.00 91.50 214 ARG A O 1
ATOM 1646 N N . PHE A 1 215 ? -38.106 0.034 53.938 1.00 89.69 215 PHE A N 1
ATOM 1647 C CA . PHE A 1 215 ? -36.881 0.533 53.330 1.00 89.69 215 PHE A CA 1
ATOM 1648 C C . PHE A 1 215 ? -36.658 -0.097 51.951 1.00 89.69 215 PHE A C 1
ATOM 1650 O O . PHE A 1 215 ? -36.463 0.630 50.977 1.00 89.69 215 PHE A O 1
ATOM 1657 N N . ARG A 1 216 ? -36.769 -1.430 51.835 1.00 88.25 216 ARG A N 1
ATOM 1658 C CA . ARG A 1 216 ? -36.612 -2.143 50.553 1.00 88.25 216 ARG A CA 1
ATOM 1659 C C . ARG A 1 216 ? -37.586 -1.669 49.481 1.00 88.25 216 ARG A C 1
ATOM 1661 O O . ARG A 1 216 ? -37.185 -1.499 48.331 1.00 88.25 216 ARG A O 1
ATOM 1668 N N . GLU A 1 217 ? -38.849 -1.462 49.836 1.00 87.56 217 GLU A N 1
ATOM 1669 C CA . GLU A 1 217 ? -39.871 -1.004 48.893 1.00 87.56 217 GLU A CA 1
ATOM 1670 C C . GLU A 1 217 ? -39.598 0.429 48.414 1.00 87.56 217 GLU A C 1
ATOM 1672 O O . GLU A 1 217 ? -39.598 0.695 47.211 1.00 87.56 217 GLU A O 1
ATOM 1677 N N . THR A 1 218 ? -39.233 1.322 49.339 1.00 90.00 218 THR A N 1
ATOM 1678 C CA . THR A 1 218 ? -38.843 2.706 49.027 1.00 90.00 218 THR A CA 1
ATOM 1679 C C . THR A 1 218 ? -37.594 2.758 48.145 1.00 90.00 218 THR A C 1
ATOM 1681 O O . THR A 1 218 ? -37.549 3.499 47.160 1.00 90.00 218 THR A O 1
ATOM 1684 N N . LEU A 1 219 ? -36.576 1.958 48.473 1.00 83.94 219 LEU A N 1
ATOM 1685 C CA . LEU A 1 219 ? -35.344 1.858 47.696 1.00 83.94 219 LEU A CA 1
ATOM 1686 C C . LEU A 1 219 ? -35.631 1.328 46.288 1.00 83.94 219 LEU A C 1
ATOM 1688 O O . LEU A 1 219 ? -35.172 1.919 45.314 1.00 83.94 219 LEU A O 1
ATOM 1692 N N . ARG A 1 220 ? -36.436 0.264 46.165 1.00 81.56 220 ARG A N 1
ATOM 1693 C CA . ARG A 1 220 ? -36.834 -0.301 44.869 1.00 81.56 220 ARG A CA 1
ATOM 1694 C C . ARG A 1 220 ? -37.548 0.737 44.004 1.00 81.56 220 ARG A C 1
ATOM 1696 O O . ARG A 1 220 ? -37.191 0.868 42.838 1.00 81.56 220 ARG A O 1
ATOM 1703 N N . ALA A 1 221 ? -38.503 1.483 44.560 1.00 83.69 221 ALA A N 1
ATOM 1704 C CA . ALA A 1 221 ? -39.224 2.524 43.828 1.00 83.69 221 ALA A CA 1
ATOM 1705 C C . ALA A 1 221 ? -38.281 3.633 43.331 1.00 83.69 221 ALA A C 1
ATOM 1707 O O . ALA A 1 221 ? -38.312 3.989 42.156 1.00 83.69 221 ALA A O 1
ATOM 1708 N N . ARG A 1 222 ? -37.378 4.117 44.194 1.00 82.81 222 ARG A N 1
ATOM 1709 C CA . ARG A 1 222 ? -36.380 5.142 43.838 1.00 82.81 222 ARG A CA 1
ATOM 1710 C C . ARG A 1 222 ? -35.401 4.682 42.760 1.00 82.81 222 ARG A C 1
ATOM 1712 O O . ARG A 1 222 ? -35.031 5.460 41.887 1.00 82.81 222 ARG A O 1
ATOM 1719 N N . VAL A 1 223 ? -34.957 3.430 42.834 1.00 79.38 223 VAL A N 1
ATOM 1720 C CA . VAL A 1 223 ? -34.043 2.850 41.844 1.00 79.38 223 VAL A CA 1
ATOM 1721 C C . VAL A 1 223 ? -34.751 2.665 40.502 1.00 79.38 223 VAL A C 1
ATOM 1723 O O . VAL A 1 223 ? -34.176 3.026 39.475 1.00 79.38 223 VAL A O 1
ATOM 1726 N N . ALA A 1 224 ? -35.992 2.166 40.515 1.00 75.25 224 ALA A N 1
ATOM 1727 C CA . ALA A 1 224 ? -36.802 1.960 39.318 1.00 75.25 224 ALA A CA 1
ATOM 1728 C C . ALA A 1 224 ? -37.116 3.275 38.586 1.00 75.25 224 ALA A C 1
ATOM 1730 O O . ALA A 1 224 ? -36.989 3.322 37.368 1.00 75.25 224 ALA A O 1
ATOM 1731 N N . ASP A 1 225 ? -37.453 4.340 39.319 1.00 78.38 225 ASP A N 1
ATOM 1732 C CA . ASP A 1 225 ? -37.762 5.662 38.754 1.00 78.38 225 ASP A CA 1
ATOM 1733 C C . ASP A 1 225 ? -36.547 6.298 38.054 1.00 78.38 225 ASP A C 1
ATOM 1735 O O . ASP A 1 225 ? -36.655 6.905 36.993 1.00 78.38 225 ASP A O 1
ATOM 1739 N N . ARG A 1 226 ? -35.347 6.090 38.608 1.00 73.69 226 ARG A N 1
ATOM 1740 C CA . ARG A 1 226 ? -34.105 6.671 38.079 1.00 73.69 226 ARG A CA 1
ATOM 1741 C C . ARG A 1 226 ? -33.466 5.858 36.944 1.00 73.69 226 ARG A C 1
ATOM 1743 O O . ARG A 1 226 ? -32.622 6.390 36.232 1.00 73.69 226 ARG A O 1
ATOM 1750 N N . HIS A 1 227 ? -33.840 4.587 36.785 1.00 67.62 227 HIS A N 1
ATOM 1751 C CA . HIS A 1 227 ? -33.215 3.644 35.841 1.00 67.62 227 HIS A CA 1
ATOM 1752 C C . HIS A 1 227 ? -34.257 2.861 35.031 1.00 67.62 227 HIS A C 1
ATOM 1754 O O . HIS A 1 227 ? -34.128 1.652 34.815 1.00 67.62 227 HIS A O 1
ATOM 1760 N N . VAL A 1 228 ? -35.313 3.546 34.591 1.00 61.06 228 VAL A N 1
ATOM 1761 C CA . VAL A 1 228 ? -36.340 2.964 33.723 1.00 61.06 228 VAL A CA 1
ATOM 1762 C C . VAL A 1 228 ? -35.674 2.362 32.476 1.00 61.06 228 VAL A C 1
ATOM 1764 O O . VAL A 1 228 ? -34.991 3.058 31.730 1.00 61.06 228 VAL A O 1
ATOM 1767 N N . GLY A 1 229 ? -35.866 1.057 32.256 1.00 63.94 229 GLY A N 1
ATOM 1768 C CA . GLY A 1 229 ? -35.350 0.336 31.084 1.00 63.94 229 GLY A CA 1
ATOM 1769 C C . GLY A 1 229 ? -33.984 -0.343 31.251 1.00 63.94 229 GLY A C 1
ATOM 1770 O O . GLY A 1 229 ? -33.531 -0.998 30.315 1.00 63.94 229 GLY A O 1
ATOM 1771 N N . VAL A 1 230 ? -33.338 -0.246 32.418 1.00 70.25 230 VAL A N 1
ATOM 1772 C CA . VAL A 1 230 ? -32.054 -0.918 32.685 1.00 70.25 230 VAL A CA 1
ATOM 1773 C C . VAL A 1 230 ? -32.280 -2.286 33.338 1.00 70.25 230 VAL A C 1
ATOM 1775 O O . VAL A 1 230 ? -32.854 -2.384 34.423 1.00 70.25 230 VAL A O 1
ATOM 1778 N N . ASP A 1 231 ? -31.784 -3.359 32.713 1.00 79.50 231 ASP A N 1
ATOM 1779 C CA . ASP A 1 231 ? -31.734 -4.687 33.339 1.00 79.50 231 ASP A CA 1
ATOM 1780 C C . ASP A 1 231 ? -30.590 -4.738 34.365 1.00 79.50 231 ASP A C 1
ATOM 1782 O O . ASP A 1 231 ? -29.436 -5.037 34.049 1.00 79.50 231 ASP A O 1
ATOM 1786 N N . PHE A 1 232 ? -30.924 -4.449 35.623 1.00 73.56 232 PHE A N 1
ATOM 1787 C CA . PHE A 1 232 ? -29.979 -4.461 36.742 1.00 73.56 232 PHE A CA 1
ATOM 1788 C C . PHE A 1 232 ? -29.222 -5.779 36.897 1.00 73.56 232 PHE A C 1
ATOM 1790 O O . PHE A 1 232 ? -28.042 -5.773 37.256 1.00 73.56 232 PHE A O 1
ATOM 1797 N N . LYS A 1 233 ? -29.879 -6.914 36.630 1.00 75.44 233 LYS A N 1
ATOM 1798 C CA . LYS A 1 233 ? -29.244 -8.228 36.748 1.00 75.44 233 LYS A CA 1
ATOM 1799 C C . LYS A 1 233 ? -28.160 -8.374 35.686 1.00 75.44 233 LYS A C 1
ATOM 1801 O O . LYS A 1 233 ? -27.057 -8.818 36.003 1.00 75.44 233 LYS A O 1
ATOM 1806 N N . LEU A 1 234 ? -28.450 -7.954 34.456 1.00 79.81 234 LEU A N 1
ATOM 1807 C CA . LEU A 1 234 ? -27.479 -7.945 33.366 1.00 79.81 234 LEU A CA 1
ATOM 1808 C C . LEU A 1 234 ? -26.320 -6.972 33.635 1.00 79.81 234 LEU A C 1
ATOM 1810 O O . LEU A 1 234 ? -25.165 -7.321 33.386 1.00 79.81 234 LEU A O 1
ATOM 1814 N N . CYS A 1 235 ? -26.601 -5.781 34.174 1.00 77.19 235 CYS A N 1
ATOM 1815 C CA . CYS A 1 235 ? -25.573 -4.809 34.560 1.00 77.19 235 CYS A CA 1
ATOM 1816 C C . CYS A 1 235 ? -24.602 -5.385 35.597 1.00 77.19 235 CYS A C 1
ATOM 1818 O O . CYS A 1 235 ? -23.391 -5.348 35.378 1.00 77.19 235 CYS A O 1
ATOM 1820 N N . LEU A 1 236 ? -25.122 -5.980 36.676 1.00 77.94 236 LEU A N 1
ATOM 1821 C CA . LEU A 1 236 ? -24.303 -6.630 37.703 1.00 77.94 236 LEU A CA 1
ATOM 1822 C C . LEU A 1 236 ? -23.459 -7.763 37.111 1.00 77.94 236 LEU A C 1
ATOM 1824 O O . LEU A 1 236 ? -22.257 -7.809 37.342 1.00 77.94 236 LEU A O 1
ATOM 1828 N N . GLN A 1 237 ? -24.048 -8.632 36.284 1.00 82.44 237 GLN A N 1
ATOM 1829 C CA . GLN A 1 237 ? -23.315 -9.725 35.634 1.00 82.44 237 GLN A CA 1
ATOM 1830 C C . GLN A 1 237 ? -22.150 -9.227 34.767 1.00 82.44 237 GLN A C 1
ATOM 1832 O O . GLN A 1 237 ? -21.055 -9.789 34.825 1.00 82.44 237 GLN A O 1
ATOM 1837 N N . ARG A 1 238 ? -22.371 -8.178 33.963 1.00 84.00 238 ARG A N 1
ATOM 1838 C CA . ARG A 1 238 ? -21.333 -7.597 33.098 1.00 84.00 238 ARG A CA 1
ATOM 1839 C C . ARG A 1 238 ? -20.212 -6.962 33.912 1.00 84.00 238 ARG A C 1
ATOM 1841 O O . ARG A 1 238 ? -19.047 -7.221 33.624 1.00 84.00 238 ARG A O 1
ATOM 1848 N N . LEU A 1 239 ? -20.564 -6.193 34.939 1.00 79.81 239 LEU A N 1
ATOM 1849 C CA . LEU A 1 239 ? -19.604 -5.541 35.820 1.00 79.81 239 LEU A CA 1
ATOM 1850 C C . LEU A 1 239 ? -18.767 -6.563 36.605 1.00 79.81 239 LEU A C 1
ATOM 1852 O O . LEU A 1 239 ? -17.544 -6.472 36.609 1.00 79.81 239 LEU A O 1
ATOM 1856 N N . THR A 1 240 ? -19.397 -7.576 37.210 1.00 81.31 240 THR A N 1
ATOM 1857 C CA . THR A 1 240 ? -18.678 -8.639 37.929 1.00 81.31 240 THR A CA 1
ATOM 1858 C C . THR A 1 240 ? -17.735 -9.398 37.001 1.00 81.31 240 THR A C 1
ATOM 1860 O O . THR A 1 240 ? -16.602 -9.676 37.380 1.00 81.31 240 THR A O 1
ATOM 1863 N N . LYS A 1 241 ? -18.163 -9.702 35.768 1.00 85.19 241 LYS A N 1
ATOM 1864 C CA . LYS A 1 241 ? -17.298 -10.355 34.776 1.00 85.19 241 LYS A CA 1
ATOM 1865 C C . LYS A 1 241 ? -16.104 -9.476 34.391 1.00 85.19 241 LYS A C 1
ATOM 1867 O O . LYS A 1 241 ? -15.002 -10.000 34.263 1.00 85.19 241 LYS A O 1
ATOM 1872 N N . ALA A 1 242 ? -16.318 -8.173 34.202 1.00 81.25 242 ALA A N 1
ATOM 1873 C CA . ALA A 1 242 ? -15.247 -7.229 33.892 1.00 81.25 242 ALA A CA 1
ATOM 1874 C C . ALA A 1 242 ? -14.210 -7.177 35.026 1.00 81.25 242 ALA A C 1
ATOM 1876 O O . ALA A 1 242 ? -13.030 -7.405 34.777 1.00 81.25 242 ALA A O 1
ATOM 1877 N N . LEU A 1 243 ? -14.662 -6.996 36.270 1.00 81.56 243 LEU A N 1
ATOM 1878 C CA . LEU A 1 243 ? -13.798 -6.965 37.454 1.00 81.56 243 LEU A CA 1
ATOM 1879 C C . LEU A 1 243 ? -13.030 -8.277 37.664 1.00 81.56 243 LEU A C 1
ATOM 1881 O O . LEU A 1 243 ? -11.822 -8.255 37.870 1.00 81.56 243 LEU A O 1
ATOM 1885 N N . ALA A 1 244 ? -13.703 -9.424 37.539 1.00 83.69 244 ALA A N 1
ATOM 1886 C CA . ALA A 1 244 ? -13.067 -10.732 37.700 1.00 83.69 244 ALA A CA 1
ATOM 1887 C C . ALA A 1 244 ? -11.985 -11.005 36.643 1.00 83.69 244 ALA A C 1
ATOM 1889 O O . ALA A 1 244 ? -11.022 -11.717 36.913 1.00 83.69 244 ALA A O 1
ATOM 1890 N N . ASN A 1 245 ? -12.137 -10.467 35.430 1.00 83.44 245 ASN A N 1
ATOM 1891 C CA . ASN A 1 245 ? -11.097 -10.561 34.410 1.00 83.44 245 ASN A CA 1
ATOM 1892 C C . ASN A 1 245 ? -9.907 -9.646 34.731 1.00 83.44 245 ASN A C 1
ATOM 1894 O O . ASN A 1 245 ? -8.778 -10.071 34.536 1.00 83.44 245 ASN A O 1
ATOM 1898 N N . MET A 1 246 ? -10.140 -8.448 35.278 1.00 76.62 246 MET A N 1
ATOM 1899 C CA . MET A 1 246 ? -9.059 -7.544 35.696 1.00 76.62 246 MET A CA 1
ATOM 1900 C C . MET A 1 246 ? -8.202 -8.122 36.832 1.00 76.62 246 MET A C 1
ATOM 1902 O O . MET A 1 246 ? -7.005 -7.863 36.886 1.00 76.62 246 MET A O 1
ATOM 1906 N N . GLU A 1 247 ? -8.791 -8.903 37.741 1.00 75.00 247 GLU A N 1
ATOM 1907 C CA . GLU A 1 247 ? -8.050 -9.549 38.835 1.00 75.00 247 GLU A CA 1
ATOM 1908 C C . GLU A 1 247 ? -7.209 -10.749 38.386 1.00 75.00 247 GLU A C 1
ATOM 1910 O O . GLU A 1 247 ? -6.229 -11.070 39.048 1.00 75.00 247 GLU A O 1
ATOM 1915 N N . LYS A 1 248 ? -7.557 -11.412 37.274 1.00 73.06 248 LYS A N 1
ATOM 1916 C CA . LYS A 1 248 ? -6.786 -12.558 36.756 1.00 73.06 248 LYS A CA 1
ATOM 1917 C C . LYS A 1 248 ? -5.417 -12.176 36.197 1.00 73.06 248 LYS A C 1
ATOM 1919 O O . LYS A 1 248 ? -4.547 -13.038 36.139 1.00 73.06 248 LYS A O 1
ATOM 1924 N N . ASP A 1 249 ? -5.256 -10.922 35.791 1.00 55.38 249 ASP A N 1
ATOM 1925 C CA . ASP A 1 249 ? -4.025 -10.391 35.201 1.00 55.38 249 ASP A CA 1
ATOM 1926 C C . ASP A 1 249 ? -3.126 -9.682 36.241 1.00 55.38 249 ASP A C 1
ATOM 1928 O O . ASP A 1 249 ? -2.141 -9.037 35.874 1.00 55.38 249 ASP A O 1
ATOM 1932 N N . ARG A 1 250 ? -3.463 -9.788 37.535 1.00 50.56 250 ARG A N 1
ATOM 1933 C CA . ARG A 1 250 ? -2.707 -9.253 38.679 1.00 50.56 250 ARG A CA 1
ATOM 1934 C C . ARG A 1 250 ? -1.920 -10.343 39.399 1.00 50.56 250 ARG A C 1
ATOM 1936 O O . ARG A 1 250 ? -0.798 -10.020 39.848 1.00 50.56 250 ARG A O 1
#

Mean predicted aligned error: 14.26 Å

Solvent-accessible surface area (backbone atoms only — not comparable to full-atom values): 14193 Å² total; per-residue (Å²): 133,61,32,34,31,39,80,53,88,68,95,84,64,94,87,70,79,81,54,73,43,81,75,46,46,70,68,55,52,52,50,24,61,75,69,74,44,86,74,55,76,41,74,46,86,85,55,60,63,64,43,51,53,47,58,64,55,61,68,42,96,82,62,52,74,48,27,46,20,34,55,49,17,72,78,29,64,87,58,76,52,92,69,54,47,34,72,88,69,79,44,60,62,65,52,31,52,41,26,32,47,11,43,73,54,27,52,82,46,44,60,33,19,56,75,62,80,36,54,48,65,60,35,27,52,54,10,48,54,45,47,51,50,52,54,49,51,52,54,53,44,51,55,28,43,75,78,37,45,76,52,32,50,32,39,76,72,66,79,38,57,70,73,60,43,53,51,51,52,50,52,52,54,50,52,52,49,52,53,49,51,55,48,48,52,56,49,52,54,51,52,50,54,49,50,56,53,72,73,34,77,77,52,75,51,45,65,64,44,64,70,35,65,68,52,45,53,52,51,50,52,56,51,47,72,76,41,73,91,63,60,63,68,60,51,50,54,53,50,53,51,53,53,57,54,60,59,73,81,108

Radius of gyration: 40.53 Å; Cα contacts (8 Å, |Δi|>4): 201; chains: 1; bounding box: 75×38×120 Å

Secondary structure (DSSP, 8-state):
--EEEEE---TT-SS---PEEEEE-HHHHHHHHHHTPPPPEEE-TTS-HHHHHHHHHHTSTT--HHHHHHHHHHH-TT--SGGG-GGGGT--HHHHHHHHHHHHH-HHHHHHHHHTSS-HHHHHHHHHHHHHHHHHHHHHHHHHHHH-HHHHHHHHTTSS-HHHHHHHHHHHHHHHHHHHHHHHHHHHHHHHHHHHHHT-GGGGGHHHHHH-HHHHHHHHHHHHHHTTT--HHHHHHHHHHHHHHHHHT-

pLDDT: mean 82.56, std 12.41, range [39.97, 97.06]

Organism: NCBI:txid412755

Sequence (250 aa):
EPLVKAEIETPDEPKHPMTWMLIDGRNRRAACKLAGIEPSIRELNGEDPTAYVLSANIHRRHMTKGQRAMAVAMIYPGGSGKGANPKNLGLSGELIRQARVALQYAPDLAANVLTGAESLDAAYKTAGDRKTAASSEETQLDELRDRYPDLADKIVEGELGMPAALVEASNRDAKEREQKETTYHVIEDAVFNLSAFVANDFNSQLATWLDDPRFRETLRARVADRHVGVDFKLCLQRLTKALANMEKDR

Foldseek 3Di:
DAFEWEFDDDPDDPDDPGDIDGLDDPVVVVVCVVVVHDGHYDYPVPPDSLLVSLLVV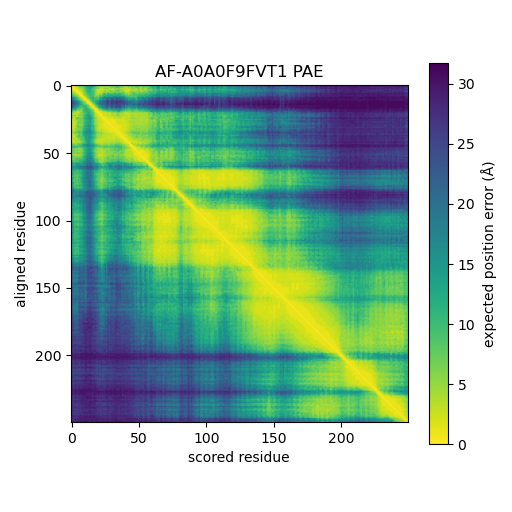LPPPPADLLLNLLSLCVVCLPQDDPSNDQVSSVHDPVSNVLSSLLCVQPVVCSVCSNVVVDPSVVSSVVSVVSVVVVVVLVVLLVVCCVPPVVLSVCVVVVVDDPVRSVVVVVVVVVVVVVVVVVVVVVLVVVVVVVVVVVPDPVCVCVVVLCVDPVSVVVVVVVVCVVDPPDPPVVVVVVSVVVVVVVVVVD